Protein AF-A0A553NUL1-F1 (afdb_monomer_lite)

Secondary structure (DSSP, 8-state):
-----B-TT-----HHHHHHHTT----TT-BGGGS-GGGS----TTTTS-PPP-------S-SEEEE-PPTTSSHHHHHHHHHHHHHHHT-EEEE----S--S--HHHHHHHHHHHHHHHHT-SS-EEEE-S-----TGGGTPPP-EEEEEE--HHHHHHHHHHHHT-GGGTTT-SSB--HHHHH--HHHHHHTT-TTT---SSS-B----HHHHHH-S-GGGGSTT-HHHHHHHHHHHHHHEEEEEEGGGHHHHHHSHHHHHTT--SS--PPPP---------SSGGGGS----SS----------------S-----PPP------

Structure (mmCIF, N/CA/C/O backbone):
data_AF-A0A553NUL1-F1
#
_entry.id   AF-A0A553NUL1-F1
#
loop_
_atom_site.group_PDB
_atom_site.id
_atom_site.type_symbol
_atom_site.label_atom_id
_atom_site.label_alt_id
_atom_site.label_comp_id
_atom_site.label_asym_id
_atom_site.label_entity_id
_atom_site.label_seq_id
_atom_site.pdbx_PDB_ins_code
_atom_site.Cartn_x
_atom_site.Cartn_y
_atom_site.Cartn_z
_atom_site.occupancy
_atom_site.B_iso_or_equiv
_atom_site.auth_seq_id
_atom_site.auth_comp_id
_atom_site.auth_asym_id
_atom_site.auth_atom_id
_atom_site.pdbx_PDB_model_num
ATOM 1 N N . ILE A 1 1 ? 9.212 28.558 -26.078 1.00 28.81 1 ILE A N 1
ATOM 2 C CA . ILE A 1 1 ? 10.495 27.821 -26.146 1.00 28.81 1 ILE A CA 1
ATOM 3 C C . ILE A 1 1 ? 10.624 27.041 -24.844 1.00 28.81 1 ILE A C 1
ATOM 5 O O . ILE A 1 1 ? 11.023 27.609 -23.835 1.00 28.81 1 ILE A O 1
ATOM 9 N N . ALA A 1 2 ? 10.150 25.794 -24.813 1.00 28.70 2 ALA A N 1
ATOM 10 C CA . ALA A 1 2 ? 10.459 24.918 -23.690 1.00 28.70 2 ALA A CA 1
ATOM 11 C C . ALA A 1 2 ? 11.938 24.568 -23.849 1.00 28.70 2 ALA A C 1
ATOM 13 O O . ALA A 1 2 ? 12.298 23.865 -24.785 1.00 28.70 2 ALA A O 1
ATOM 14 N N . LEU A 1 3 ? 12.793 25.179 -23.027 1.00 33.59 3 LEU A N 1
ATOM 15 C CA . LEU A 1 3 ? 14.195 24.793 -22.947 1.00 33.59 3 LEU A CA 1
ATOM 16 C C . LEU A 1 3 ? 14.214 23.308 -22.609 1.00 33.59 3 LEU A C 1
ATOM 18 O O . LEU A 1 3 ? 13.697 22.920 -21.557 1.00 33.59 3 LEU A O 1
ATOM 22 N N . ASP A 1 4 ? 14.743 22.510 -23.527 1.00 43.06 4 ASP A N 1
ATOM 23 C CA . ASP A 1 4 ? 14.976 21.095 -23.317 1.00 43.06 4 ASP A CA 1
ATOM 24 C C . ASP A 1 4 ? 15.922 20.978 -22.117 1.00 43.06 4 ASP A C 1
ATOM 26 O O . ASP A 1 4 ? 17.089 21.363 -22.173 1.00 43.06 4 ASP A O 1
ATOM 30 N N . ARG A 1 5 ? 15.362 20.588 -20.969 1.00 52.22 5 ARG A N 1
ATOM 31 C CA . ARG A 1 5 ? 16.097 20.323 -19.722 1.00 52.22 5 ARG A CA 1
ATOM 32 C C . ARG A 1 5 ? 16.317 18.822 -19.572 1.00 52.22 5 ARG A C 1
ATOM 34 O O . ARG A 1 5 ? 16.242 18.289 -18.460 1.00 52.22 5 ARG A O 1
ATOM 41 N N . ASP A 1 6 ? 16.504 18.151 -20.698 1.00 57.56 6 ASP A N 1
ATOM 42 C CA . ASP A 1 6 ? 16.980 16.782 -20.731 1.00 57.56 6 ASP A CA 1
ATOM 43 C C . ASP A 1 6 ? 18.359 16.741 -20.077 1.00 57.56 6 ASP A C 1
ATOM 45 O O . ASP A 1 6 ? 19.157 17.671 -20.204 1.00 57.56 6 ASP A O 1
ATOM 49 N N . ASP A 1 7 ? 18.610 15.693 -19.296 1.00 59.22 7 ASP A N 1
ATOM 50 C CA . ASP A 1 7 ? 19.895 15.509 -18.635 1.00 59.22 7 ASP A CA 1
ATOM 51 C C . ASP A 1 7 ? 21.021 15.445 -19.687 1.00 59.22 7 ASP A C 1
ATOM 53 O O . ASP A 1 7 ? 21.102 14.451 -20.420 1.00 59.22 7 ASP A O 1
ATOM 57 N N . PRO A 1 8 ? 21.899 16.465 -19.773 1.00 53.09 8 PRO A N 1
ATOM 58 C CA . PRO A 1 8 ? 22.890 16.567 -20.842 1.00 53.09 8 PRO A CA 1
ATOM 59 C C . PRO A 1 8 ? 23.935 15.448 -20.784 1.00 53.09 8 PRO A C 1
ATOM 61 O O . PRO A 1 8 ? 24.634 15.212 -21.765 1.00 53.09 8 PRO A O 1
ATOM 64 N N . ASN A 1 9 ? 24.025 14.728 -19.661 1.00 56.53 9 ASN A N 1
ATOM 65 C CA . ASN A 1 9 ? 24.991 13.655 -19.470 1.00 56.53 9 ASN A CA 1
ATOM 66 C C . ASN A 1 9 ? 24.443 12.265 -19.827 1.00 56.53 9 ASN A C 1
ATOM 68 O O . ASN A 1 9 ? 25.162 11.289 -19.623 1.00 56.53 9 ASN A O 1
ATOM 72 N N . GLN A 1 10 ? 23.186 12.144 -20.290 1.00 52.44 10 GLN A N 1
ATOM 73 C CA . GLN A 1 10 ? 22.528 10.853 -20.574 1.00 52.44 10 GLN A CA 1
ATOM 74 C C . GLN A 1 10 ? 22.732 9.814 -19.453 1.00 52.44 10 GLN A C 1
ATOM 76 O O . GLN A 1 10 ? 22.877 8.617 -19.702 1.00 52.44 10 GLN A O 1
ATOM 81 N N . THR A 1 11 ? 22.801 10.267 -18.197 1.00 58.19 11 THR A N 1
ATOM 82 C CA . THR A 1 11 ? 23.063 9.357 -17.080 1.00 58.19 11 THR A CA 1
ATOM 83 C C . THR A 1 11 ? 21.922 8.351 -16.960 1.00 58.19 11 THR A C 1
ATOM 85 O O . THR A 1 11 ? 20.751 8.713 -17.063 1.00 58.19 11 THR A O 1
ATOM 88 N N . PHE A 1 12 ? 22.249 7.070 -16.770 1.00 60.72 12 PHE A N 1
ATOM 89 C CA . PHE A 1 12 ? 21.245 6.035 -16.531 1.00 60.72 12 PHE A CA 1
ATOM 90 C C . PHE A 1 12 ? 20.513 6.339 -15.221 1.00 60.72 12 PHE A C 1
ATOM 92 O O . PHE A 1 12 ? 21.064 6.183 -14.133 1.00 60.72 12 PHE A O 1
ATOM 99 N N . TRP A 1 13 ? 19.263 6.782 -15.335 1.00 65.81 13 TRP A N 1
ATOM 100 C CA . TRP A 1 13 ? 18.402 7.067 -14.197 1.00 65.81 13 TRP A CA 1
ATOM 101 C C . TRP A 1 13 ? 17.945 5.769 -13.545 1.00 65.81 13 TRP A C 1
ATOM 103 O O . TRP A 1 13 ? 17.240 4.965 -14.157 1.00 65.81 13 TRP A O 1
ATOM 113 N N . THR A 1 14 ? 18.293 5.567 -12.279 1.00 66.50 1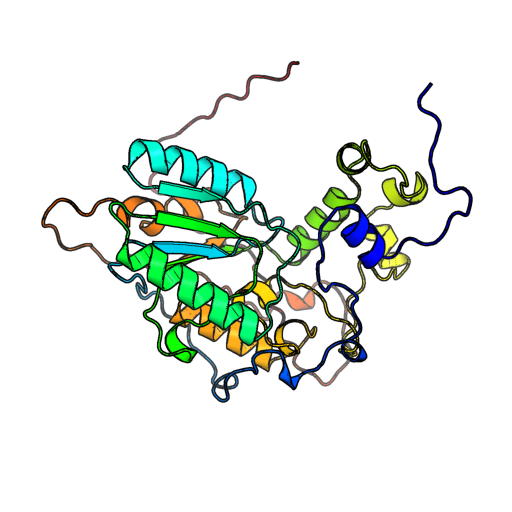4 THR A N 1
ATOM 114 C CA . THR A 1 14 ? 17.746 4.444 -11.518 1.00 66.50 14 THR A CA 1
ATOM 115 C C . THR A 1 14 ? 16.290 4.715 -11.134 1.00 66.50 14 THR A C 1
ATOM 117 O O . THR A 1 14 ? 15.890 5.855 -10.872 1.00 66.50 14 THR A O 1
ATOM 120 N N . LEU A 1 15 ? 15.491 3.650 -11.001 1.00 65.19 15 LEU A N 1
ATOM 121 C CA . LEU A 1 15 ? 14.116 3.746 -10.497 1.00 65.19 15 LEU A CA 1
ATOM 122 C C . LEU A 1 15 ? 14.059 4.488 -9.146 1.00 65.19 15 LEU A C 1
ATOM 124 O O . LEU A 1 15 ? 13.181 5.317 -8.920 1.00 65.19 15 LEU A O 1
ATOM 128 N N . GLY A 1 16 ? 15.047 4.268 -8.273 1.00 65.19 16 GLY A N 1
ATOM 129 C CA . GLY A 1 16 ? 15.149 4.959 -6.987 1.00 65.19 16 GLY A CA 1
ATOM 130 C C . GLY A 1 16 ? 15.344 6.477 -7.109 1.00 65.19 16 GLY A C 1
ATOM 131 O O . GLY A 1 16 ? 14.806 7.226 -6.295 1.00 65.19 16 GLY A O 1
ATOM 132 N N . GLU A 1 17 ? 16.079 6.962 -8.110 1.00 69.44 17 GLU A N 1
ATOM 133 C CA . GLU A 1 17 ? 16.249 8.401 -8.369 1.00 69.44 17 GLU A CA 1
ATOM 134 C C . GLU A 1 17 ? 14.978 9.035 -8.932 1.00 69.44 17 GLU A C 1
ATOM 136 O O . GLU A 1 17 ? 14.560 10.096 -8.463 1.00 69.44 17 GLU A O 1
ATOM 141 N N . ILE A 1 18 ? 14.314 8.346 -9.862 1.00 73.12 18 ILE A N 1
ATOM 142 C CA . ILE A 1 18 ? 13.024 8.768 -10.417 1.00 73.12 18 ILE A CA 1
ATOM 143 C C . ILE A 1 18 ? 11.979 8.905 -9.305 1.00 73.12 18 ILE A C 1
ATOM 145 O O . ILE A 1 18 ? 11.307 9.935 -9.192 1.00 73.12 18 ILE A O 1
ATOM 149 N N . LEU A 1 19 ? 11.879 7.899 -8.433 1.00 69.56 19 LEU A N 1
ATOM 150 C CA . LEU A 1 19 ? 10.937 7.895 -7.317 1.00 69.56 19 LEU A CA 1
ATOM 151 C C . LEU A 1 19 ? 11.260 8.999 -6.291 1.00 69.56 19 LEU A C 1
ATOM 153 O O . LEU A 1 19 ? 10.340 9.677 -5.822 1.00 69.56 19 LEU A O 1
ATOM 157 N N . LYS A 1 20 ? 12.546 9.266 -6.006 1.00 69.44 20 LYS A N 1
ATOM 158 C CA . LYS A 1 20 ? 12.978 10.390 -5.149 1.00 69.44 20 LYS A CA 1
ATOM 159 C C . LYS A 1 20 ? 12.546 11.749 -5.704 1.00 69.44 20 LYS A C 1
ATOM 161 O O . LYS A 1 20 ? 11.971 12.539 -4.956 1.00 69.44 20 LYS A O 1
ATOM 166 N N . ILE A 1 21 ? 12.777 12.015 -6.994 1.00 71.94 21 ILE A N 1
ATOM 167 C CA . ILE A 1 21 ? 12.370 13.280 -7.636 1.00 71.94 21 ILE A CA 1
ATOM 168 C C . ILE A 1 21 ? 10.849 13.440 -7.613 1.00 71.94 21 ILE A C 1
ATOM 170 O O . ILE A 1 21 ? 10.323 14.507 -7.298 1.00 71.94 21 ILE A O 1
ATOM 174 N N . GLN A 1 22 ? 10.124 12.353 -7.869 1.00 68.94 22 GLN A N 1
ATOM 175 C CA . GLN A 1 22 ? 8.663 12.328 -7.874 1.00 68.94 22 GLN A CA 1
ATOM 176 C C . GLN A 1 22 ? 8.033 12.378 -6.469 1.00 68.94 22 GLN A C 1
ATOM 178 O O . GLN A 1 22 ? 6.817 12.228 -6.343 1.00 68.94 22 GLN A O 1
ATOM 183 N N . ARG A 1 23 ? 8.832 12.614 -5.414 1.00 59.22 23 ARG A N 1
ATOM 184 C CA . ARG A 1 23 ? 8.402 12.657 -4.004 1.00 59.22 23 ARG A CA 1
ATOM 185 C C . ARG A 1 23 ? 7.679 11.381 -3.565 1.00 59.22 23 ARG A C 1
ATOM 187 O O . ARG A 1 23 ? 6.724 11.423 -2.794 1.00 59.22 23 ARG A O 1
ATOM 194 N N . SER A 1 24 ? 8.152 10.236 -4.043 1.00 54.66 24 SER A N 1
ATOM 195 C CA . SER A 1 24 ? 7.736 8.907 -3.615 1.00 54.66 24 SER A CA 1
ATOM 196 C C . SER A 1 24 ? 8.979 8.220 -3.045 1.00 54.66 24 SER A C 1
ATOM 198 O O . SER A 1 24 ? 9.784 7.643 -3.765 1.00 54.66 24 SER A O 1
ATOM 200 N N . VAL A 1 25 ? 9.193 8.303 -1.735 1.00 54.62 25 VAL A N 1
ATOM 201 C CA . VAL A 1 25 ? 10.266 7.557 -1.056 1.00 54.62 25 VAL A CA 1
ATOM 202 C C . VAL A 1 25 ? 9.804 6.110 -0.856 1.00 54.62 25 VAL A C 1
ATOM 204 O O . VAL A 1 25 ? 9.739 5.595 0.256 1.00 54.62 25 VAL A O 1
ATOM 207 N N . SER A 1 26 ? 9.481 5.440 -1.965 1.00 58.22 26 SER A N 1
ATOM 208 C CA . SER A 1 26 ? 9.459 3.982 -1.974 1.00 58.22 26 SER A CA 1
ATOM 209 C C . SER A 1 26 ? 10.810 3.474 -1.461 1.00 58.22 26 SER A C 1
ATOM 211 O O . SER A 1 26 ? 11.852 4.123 -1.630 1.00 58.22 26 SER A O 1
ATOM 213 N N . ASN A 1 27 ? 10.804 2.323 -0.796 1.00 62.28 27 ASN A N 1
ATOM 214 C CA . ASN A 1 27 ? 12.054 1.646 -0.455 1.00 62.28 27 ASN A CA 1
ATOM 215 C C . ASN A 1 27 ? 12.595 0.811 -1.615 1.00 62.28 27 ASN A C 1
ATOM 217 O O . ASN A 1 27 ? 13.625 0.167 -1.442 1.00 62.28 27 ASN A O 1
ATOM 221 N N . ASP A 1 28 ? 11.952 0.876 -2.782 1.00 60.06 28 ASP A N 1
ATOM 222 C CA . ASP A 1 28 ? 12.426 0.260 -4.015 1.00 60.06 28 ASP A CA 1
ATOM 223 C C . ASP A 1 28 ? 13.896 0.570 -4.291 1.00 60.06 28 ASP A C 1
ATOM 225 O O . ASP A 1 28 ? 14.321 1.725 -4.372 1.00 60.06 28 ASP A O 1
ATOM 229 N N . GLY A 1 29 ? 14.684 -0.495 -4.425 1.00 58.84 29 GLY A N 1
ATOM 230 C CA . GLY A 1 29 ? 16.107 -0.416 -4.735 1.00 58.84 29 GLY A CA 1
ATOM 231 C C . GLY A 1 29 ? 16.986 0.042 -3.569 1.00 58.84 29 GLY A C 1
ATOM 232 O O . GLY A 1 29 ? 18.184 0.241 -3.770 1.00 58.84 29 GLY A O 1
ATOM 233 N N . LYS A 1 30 ? 16.452 0.200 -2.348 1.00 67.31 30 LYS A N 1
ATOM 234 C CA . LYS A 1 30 ? 17.297 0.432 -1.168 1.00 67.31 30 LYS A CA 1
ATOM 235 C C . LYS A 1 30 ? 18.017 -0.866 -0.783 1.00 67.31 30 LYS A C 1
ATOM 237 O O . LYS A 1 30 ? 17.345 -1.884 -0.602 1.00 67.31 30 LYS A O 1
ATOM 242 N N . PRO A 1 31 ? 19.352 -0.837 -0.614 1.00 69.06 31 PRO A N 1
ATOM 243 C CA . PRO A 1 31 ? 20.084 -1.977 -0.083 1.00 69.06 31 PRO A CA 1
ATOM 244 C C . PRO A 1 31 ? 19.638 -2.270 1.348 1.00 69.06 31 PRO A C 1
ATOM 246 O O . PRO A 1 31 ? 19.576 -1.345 2.167 1.00 69.06 31 PRO A O 1
ATOM 249 N N . LEU A 1 32 ? 19.406 -3.544 1.670 1.00 70.88 32 LEU A N 1
ATOM 250 C CA . LEU A 1 32 ? 19.127 -3.974 3.047 1.00 70.88 32 LEU A CA 1
ATOM 251 C C . LEU A 1 32 ? 20.224 -3.537 4.027 1.00 70.88 32 LEU A C 1
ATOM 253 O O . LEU A 1 32 ? 19.924 -3.178 5.160 1.00 70.88 32 LEU A O 1
ATOM 257 N N . THR A 1 33 ? 21.480 -3.479 3.574 1.00 70.94 33 THR A N 1
ATOM 258 C CA . THR A 1 33 ? 22.644 -3.054 4.373 1.00 70.94 33 THR A CA 1
ATOM 259 C C . THR A 1 33 ? 22.553 -1.621 4.899 1.00 70.94 33 THR A C 1
ATOM 261 O O . THR A 1 33 ? 23.230 -1.280 5.865 1.00 70.94 33 THR A O 1
ATOM 264 N N . LYS A 1 34 ? 21.714 -0.769 4.293 1.00 77.69 34 LYS A N 1
ATOM 265 C CA . LYS A 1 34 ? 21.493 0.613 4.749 1.00 77.69 34 LYS A CA 1
ATOM 266 C C . LYS A 1 34 ? 20.413 0.730 5.826 1.00 77.69 34 LYS A C 1
ATOM 268 O O . LYS A 1 34 ? 20.191 1.826 6.335 1.00 77.69 34 LYS A O 1
ATOM 273 N N . LEU A 1 35 ? 19.722 -0.360 6.150 1.00 81.81 35 LEU A N 1
ATOM 274 C CA . LEU A 1 35 ? 18.676 -0.403 7.166 1.00 81.81 35 LEU A CA 1
ATOM 275 C C . LEU A 1 35 ? 19.172 -1.176 8.385 1.00 81.81 35 LEU A C 1
ATOM 277 O O . LEU A 1 35 ? 19.925 -2.136 8.259 1.00 81.81 35 LEU A O 1
ATOM 281 N N . ARG A 1 36 ? 18.737 -0.768 9.581 1.00 86.62 36 ARG A N 1
ATOM 282 C CA . ARG A 1 36 ? 19.026 -1.488 10.826 1.00 86.62 36 ARG A CA 1
ATOM 283 C C . ARG A 1 36 ? 17.862 -2.435 11.124 1.00 86.62 36 ARG A C 1
ATOM 285 O O . ARG A 1 36 ? 16.802 -1.944 11.506 1.00 86.62 36 ARG A O 1
ATOM 292 N N . PRO A 1 37 ? 18.019 -3.769 11.009 1.00 85.69 37 PRO A N 1
ATOM 293 C CA . PRO A 1 37 ? 16.899 -4.705 11.156 1.00 85.69 37 PRO A CA 1
ATOM 294 C C . PRO A 1 37 ? 16.150 -4.584 12.488 1.00 85.69 37 PRO A C 1
ATOM 296 O O . PRO A 1 37 ? 14.932 -4.687 12.518 1.00 85.69 37 PRO A O 1
ATOM 299 N N . LYS A 1 38 ? 16.861 -4.260 13.577 1.00 89.62 38 LYS A N 1
ATOM 300 C CA . LYS A 1 38 ? 16.283 -4.074 14.921 1.00 89.62 38 LYS A CA 1
ATOM 301 C C . LYS A 1 38 ? 15.278 -2.917 15.025 1.00 89.62 38 LYS A C 1
ATOM 303 O O . LYS A 1 38 ? 14.541 -2.845 16.004 1.00 89.62 38 LYS A O 1
ATOM 308 N N . GLU A 1 39 ? 15.269 -1.988 14.069 1.00 92.38 39 GLU A N 1
ATOM 309 C CA . GLU A 1 39 ? 14.343 -0.849 14.069 1.00 92.38 39 GLU A CA 1
ATOM 310 C C . GLU A 1 39 ? 12.978 -1.182 13.466 1.00 92.38 39 GLU A C 1
ATOM 312 O O . GLU A 1 39 ? 12.036 -0.414 13.657 1.00 92.38 39 GLU A O 1
ATOM 317 N N . TYR A 1 40 ? 12.858 -2.309 12.768 1.00 92.69 40 TYR A N 1
ATOM 318 C CA . TYR A 1 40 ? 11.652 -2.714 12.053 1.00 92.69 40 TYR A CA 1
ATOM 319 C C . TYR A 1 40 ? 10.969 -3.897 12.750 1.00 92.69 40 TYR A C 1
ATOM 321 O O . TYR A 1 40 ? 11.627 -4.630 13.496 1.00 92.69 40 TYR A O 1
ATOM 329 N N . PRO A 1 41 ? 9.655 -4.090 12.540 1.00 92.75 41 PRO A N 1
ATOM 330 C CA . PRO A 1 41 ? 8.963 -5.282 13.010 1.00 92.75 41 PRO A CA 1
ATOM 331 C C . PRO A 1 41 ? 9.582 -6.554 12.423 1.00 92.75 41 PRO A C 1
ATOM 333 O O . PRO A 1 41 ? 10.172 -6.534 11.346 1.00 92.75 41 PRO A O 1
ATOM 336 N N . SER A 1 42 ? 9.415 -7.675 13.114 1.00 91.19 42 SER A N 1
ATOM 337 C CA . SER A 1 42 ? 9.771 -9.000 12.595 1.00 91.19 42 SER A CA 1
ATOM 338 C C . SER A 1 42 ? 8.511 -9.752 12.177 1.00 91.19 42 SER A C 1
ATOM 340 O O . SER A 1 42 ? 7.431 -9.502 12.718 1.00 91.19 42 SER A O 1
ATOM 342 N N . LEU A 1 43 ? 8.649 -10.688 11.234 1.00 90.06 43 LEU A N 1
ATOM 343 C CA . LEU A 1 43 ? 7.566 -11.613 10.890 1.00 90.06 43 LEU A CA 1
ATOM 344 C C . LEU A 1 43 ? 7.112 -12.399 12.125 1.00 90.06 43 LEU A C 1
ATOM 346 O O . LEU A 1 43 ? 7.924 -12.711 13.004 1.00 90.06 43 LEU A O 1
ATOM 350 N N . ARG A 1 44 ? 5.825 -12.753 12.193 1.00 84.81 44 ARG A N 1
ATOM 351 C CA . ARG A 1 44 ? 5.336 -13.565 13.305 1.00 84.81 44 ARG A CA 1
ATOM 352 C C . ARG A 1 44 ? 5.876 -14.998 13.215 1.00 84.81 44 ARG A C 1
ATOM 354 O O . ARG A 1 44 ? 6.016 -15.532 12.113 1.00 84.81 44 ARG A O 1
ATOM 361 N N . PRO A 1 45 ? 6.131 -15.664 14.355 1.00 74.94 45 PRO A N 1
ATOM 362 C CA . PRO A 1 45 ? 6.606 -17.049 14.364 1.00 74.94 45 PRO A CA 1
ATOM 363 C C . PRO A 1 45 ? 5.640 -18.040 13.694 1.00 74.94 45 PRO A C 1
ATOM 365 O O . PRO A 1 45 ? 6.078 -19.035 13.124 1.00 74.94 45 PRO A O 1
ATOM 368 N N . ASP A 1 46 ? 4.333 -17.760 13.729 1.00 70.19 46 ASP A N 1
ATOM 369 C CA . ASP A 1 46 ? 3.279 -18.597 13.145 1.00 70.19 46 ASP A CA 1
ATOM 370 C C . ASP A 1 46 ? 3.127 -18.431 11.624 1.00 70.19 46 ASP A C 1
ATOM 372 O O . ASP A 1 46 ? 2.349 -19.165 11.008 1.00 70.19 46 ASP A O 1
ATOM 376 N N . ALA A 1 47 ? 3.913 -17.548 10.995 1.00 60.81 47 ALA A N 1
ATOM 377 C CA . ALA A 1 47 ? 3.917 -17.290 9.555 1.00 60.81 47 ALA A CA 1
ATOM 378 C C . ALA A 1 47 ? 4.398 -18.475 8.690 1.00 60.81 47 ALA A C 1
ATOM 380 O O . ALA A 1 47 ? 4.633 -18.303 7.504 1.00 60.81 47 ALA A O 1
ATOM 381 N N . MET A 1 48 ? 4.581 -19.677 9.238 1.00 59.34 48 MET A N 1
ATOM 382 C CA . MET A 1 48 ? 4.801 -20.903 8.452 1.00 59.34 48 MET A CA 1
ATOM 383 C C . MET A 1 48 ? 3.584 -21.834 8.430 1.00 59.34 48 MET A C 1
ATOM 385 O O . MET A 1 48 ? 3.604 -22.842 7.727 1.00 59.34 48 MET A O 1
ATOM 389 N N . THR A 1 49 ? 2.521 -21.505 9.164 1.00 66.00 49 THR A N 1
ATOM 390 C CA . THR A 1 49 ? 1.303 -22.318 9.188 1.00 66.00 49 THR A CA 1
ATOM 391 C C . THR A 1 49 ? 0.510 -22.067 7.911 1.00 66.00 49 THR A C 1
ATOM 393 O O . THR A 1 49 ? 0.123 -20.931 7.637 1.00 66.00 49 THR A O 1
ATOM 396 N N . GLN A 1 50 ? 0.260 -23.116 7.127 1.00 62.81 50 GLN A N 1
ATOM 397 C CA . GLN A 1 50 ? -0.586 -23.026 5.940 1.00 62.81 50 GLN A CA 1
ATOM 398 C C . GLN A 1 50 ? -2.001 -22.612 6.362 1.00 62.81 50 GLN A C 1
ATOM 400 O O . GLN A 1 50 ? -2.687 -23.349 7.069 1.00 62.81 50 GLN A O 1
ATOM 405 N N . MET A 1 51 ? -2.427 -21.413 5.961 1.00 65.75 51 MET A N 1
ATOM 406 C CA . MET A 1 51 ? -3.773 -20.926 6.257 1.00 65.75 51 MET A CA 1
ATOM 407 C C . MET A 1 51 ? -4.758 -21.339 5.170 1.00 65.75 51 MET A C 1
ATOM 409 O O . MET A 1 51 ? -4.510 -21.130 3.985 1.00 65.75 51 MET A O 1
ATOM 413 N N . CYS A 1 52 ? -5.891 -21.897 5.594 1.00 65.19 52 CYS A N 1
ATOM 414 C CA . CYS A 1 52 ? -7.050 -22.092 4.734 1.00 65.19 52 CYS A CA 1
ATOM 415 C C . CYS A 1 52 ? -7.868 -20.804 4.696 1.00 65.19 52 CYS A C 1
ATOM 417 O O . CYS A 1 52 ? -8.224 -20.268 5.745 1.00 65.19 52 CYS A O 1
ATOM 419 N N . PHE A 1 53 ? -8.187 -20.338 3.492 1.00 68.25 53 PHE A N 1
ATOM 420 C CA . PHE A 1 53 ? -9.107 -19.227 3.313 1.00 68.25 53 PHE A CA 1
ATOM 421 C C . PHE A 1 53 ? -10.537 -19.705 3.543 1.00 68.25 53 PHE A C 1
ATOM 423 O O . PHE A 1 53 ? -11.009 -20.648 2.908 1.00 68.25 53 PHE A O 1
ATOM 430 N N . SER A 1 54 ? -11.234 -19.041 4.453 1.00 66.75 54 SER A N 1
ATOM 431 C CA . SER A 1 54 ? -12.648 -19.224 4.713 1.00 66.75 54 SER A CA 1
ATOM 432 C C . SER A 1 54 ? -13.413 -17.985 4.269 1.00 66.75 54 SER A C 1
ATOM 434 O O . SER A 1 54 ? -12.985 -16.848 4.488 1.00 66.75 54 SER A O 1
ATOM 436 N N . PRO A 1 55 ? -14.613 -18.154 3.709 1.00 65.25 55 PRO A N 1
ATOM 437 C CA . PRO A 1 55 ? -15.429 -17.028 3.301 1.00 65.25 55 PRO A CA 1
ATOM 438 C C . PRO A 1 55 ? -16.208 -16.402 4.478 1.00 65.25 55 PRO A C 1
ATOM 440 O O . PRO A 1 55 ? -17.395 -16.095 4.391 1.00 65.25 55 PRO A O 1
ATOM 443 N N . THR A 1 56 ? -15.564 -16.240 5.627 1.00 64.94 56 THR A N 1
ATOM 444 C CA . THR A 1 56 ? -16.199 -15.739 6.851 1.00 64.94 56 THR A CA 1
ATOM 445 C C . THR A 1 56 ? -16.158 -14.215 6.925 1.00 64.94 56 THR A C 1
ATOM 447 O O . THR A 1 56 ? -15.163 -13.589 6.564 1.00 64.94 56 THR A O 1
ATOM 450 N N . ASN A 1 57 ? -17.229 -13.611 7.444 1.00 69.31 57 ASN A N 1
ATOM 451 C CA . ASN A 1 57 ? -17.272 -12.173 7.695 1.00 69.31 57 ASN A CA 1
ATOM 452 C C . ASN A 1 57 ? -16.344 -11.812 8.867 1.00 69.31 57 ASN A C 1
ATOM 454 O O . ASN A 1 57 ? -16.514 -12.316 9.975 1.00 69.31 57 ASN A O 1
ATOM 458 N N . ARG A 1 58 ? -15.384 -10.924 8.606 1.00 73.19 58 ARG A N 1
ATOM 459 C CA . ARG A 1 58 ? -14.343 -10.488 9.556 1.00 73.19 58 ARG A CA 1
ATOM 460 C C . ARG A 1 58 ? -14.521 -9.069 10.051 1.00 73.19 58 ARG A C 1
ATOM 462 O O . ARG A 1 58 ? -13.670 -8.547 10.771 1.00 73.19 58 ARG A O 1
ATOM 469 N N . SER A 1 59 ? -15.604 -8.427 9.642 1.00 76.25 59 SER A N 1
ATOM 470 C CA . SER A 1 59 ? -15.862 -7.058 10.028 1.00 76.25 59 SER A CA 1
ATOM 471 C C . SER A 1 59 ? -16.323 -6.967 11.461 1.00 76.25 59 SER A C 1
ATOM 473 O O . SER A 1 59 ? -17.237 -7.661 11.902 1.00 76.25 59 SER A O 1
ATOM 475 N N . ILE A 1 60 ? -15.691 -6.050 12.172 1.00 75.12 60 ILE A N 1
ATOM 476 C CA . ILE A 1 60 ? -16.023 -5.725 13.548 1.00 75.12 60 ILE A CA 1
ATOM 477 C C . ILE A 1 60 ? -16.951 -4.504 13.567 1.00 75.12 60 ILE A C 1
ATOM 479 O O . ILE A 1 60 ? -16.824 -3.626 12.704 1.00 75.12 60 ILE A O 1
ATOM 483 N N . PRO A 1 61 ? -17.876 -4.401 14.540 1.00 71.62 61 PRO A N 1
ATOM 484 C CA . PRO A 1 61 ? -18.788 -3.266 14.683 1.00 71.62 61 PRO A CA 1
ATOM 485 C C . PRO A 1 61 ? -18.047 -2.035 15.236 1.00 71.62 61 PRO A C 1
ATOM 487 O O . PRO A 1 61 ? -18.310 -1.560 16.336 1.00 71.62 61 PRO A O 1
ATOM 490 N N . ARG A 1 62 ? -17.065 -1.534 14.480 1.00 69.06 62 ARG A N 1
ATOM 491 C CA . ARG A 1 62 ? -16.260 -0.353 14.799 1.00 69.06 62 ARG A CA 1
ATOM 492 C C . ARG A 1 62 ? -16.488 0.737 13.771 1.00 69.06 62 ARG A C 1
ATOM 494 O O . ARG A 1 62 ? -16.596 0.479 12.577 1.00 69.06 62 ARG A O 1
ATOM 501 N N . GLN A 1 63 ? -16.465 1.972 14.254 1.00 74.00 63 GLN A N 1
ATOM 502 C CA . GLN A 1 63 ? -16.666 3.180 13.459 1.00 74.00 63 GLN A CA 1
ATOM 503 C C . GLN A 1 63 ? -15.422 3.600 12.656 1.00 74.00 63 GLN A C 1
ATOM 505 O O . GLN A 1 63 ? -15.447 4.638 12.007 1.00 74.00 63 GLN A O 1
ATOM 510 N N . ARG A 1 64 ? -14.333 2.817 12.665 1.00 84.44 64 ARG A N 1
ATOM 511 C CA . ARG A 1 64 ? -13.092 3.137 11.947 1.00 84.44 64 ARG A CA 1
ATOM 512 C C . ARG A 1 64 ? -12.770 2.099 10.879 1.00 84.44 64 ARG A C 1
ATOM 514 O O . ARG A 1 64 ? -12.687 0.903 11.170 1.00 84.44 64 ARG A O 1
ATOM 521 N N . LEU A 1 65 ? -12.529 2.590 9.666 1.00 88.81 65 LEU A N 1
ATOM 522 C CA . LEU A 1 65 ? -12.070 1.809 8.526 1.00 88.81 65 LEU A CA 1
ATOM 523 C C . LEU A 1 65 ? -10.781 2.403 7.947 1.00 88.81 65 LEU A C 1
ATOM 525 O O . LEU A 1 65 ? -10.643 3.621 7.803 1.00 88.81 65 LEU A O 1
ATOM 529 N N . ILE A 1 66 ? -9.827 1.532 7.624 1.00 93.62 66 ILE A N 1
ATOM 530 C CA . ILE A 1 66 ? -8.513 1.910 7.104 1.00 93.62 66 ILE A CA 1
ATOM 531 C C . ILE A 1 66 ? -8.287 1.268 5.738 1.00 93.62 66 ILE A C 1
ATOM 533 O O . ILE A 1 66 ? -8.369 0.051 5.582 1.00 93.62 66 ILE A O 1
ATOM 537 N N . TYR A 1 67 ? -7.966 2.103 4.754 1.00 94.12 67 TYR A N 1
ATOM 538 C CA . TYR A 1 67 ? -7.614 1.698 3.401 1.00 94.12 67 TYR A CA 1
ATOM 539 C C . TYR A 1 67 ? -6.119 1.936 3.144 1.00 94.12 67 TYR A C 1
ATOM 541 O O . TYR A 1 67 ? -5.689 3.036 2.784 1.00 94.12 67 TYR A O 1
ATOM 549 N N . ASN A 1 68 ? -5.294 0.903 3.324 1.00 95.69 68 ASN A N 1
ATOM 550 C CA . ASN A 1 68 ? -3.854 0.980 3.062 1.00 95.69 68 ASN A CA 1
ATOM 551 C C . ASN A 1 68 ? -3.538 0.766 1.578 1.00 95.69 68 ASN A C 1
ATOM 553 O O . ASN A 1 68 ? -3.002 -0.251 1.149 1.00 95.69 68 ASN A O 1
ATOM 557 N N . ARG A 1 69 ? -3.960 1.732 0.772 1.00 91.94 69 ARG A N 1
ATOM 558 C CA . ARG A 1 69 ? -4.114 1.589 -0.671 1.00 91.94 69 ARG A CA 1
ATOM 559 C C . ARG A 1 69 ? -2.820 1.208 -1.403 1.00 91.94 69 ARG A C 1
ATOM 561 O O . ARG A 1 69 ? -1.797 1.901 -1.320 1.00 91.94 69 ARG A O 1
ATOM 568 N N . VAL A 1 70 ? -2.908 0.149 -2.203 1.00 91.75 70 VAL A N 1
ATOM 569 C CA . VAL A 1 70 ? -1.835 -0.275 -3.109 1.00 91.75 70 VAL A CA 1
ATOM 570 C C . VAL A 1 70 ? -1.813 0.644 -4.347 1.00 91.75 70 VAL A C 1
ATOM 572 O O . VAL A 1 70 ? -2.862 0.900 -4.951 1.00 91.75 70 VAL A O 1
ATOM 575 N N . PRO A 1 71 ? -0.649 1.188 -4.752 1.00 90.06 71 PRO A N 1
ATOM 576 C CA . PRO A 1 71 ? -0.513 1.947 -5.986 1.00 90.06 71 PRO A CA 1
ATOM 577 C C . PRO A 1 71 ? -0.975 1.141 -7.201 1.00 90.06 71 PRO A C 1
ATOM 579 O O . PRO A 1 71 ? -0.728 -0.056 -7.308 1.00 90.06 71 PRO A O 1
ATOM 582 N N . LYS A 1 72 ? -1.610 1.833 -8.154 1.00 91.56 72 LYS A N 1
ATOM 583 C CA . LYS A 1 72 ? -2.058 1.266 -9.442 1.00 91.56 72 LYS A CA 1
ATOM 584 C C . LYS A 1 72 ? -3.151 0.185 -9.338 1.00 91.56 72 LYS A C 1
ATOM 586 O O . LYS A 1 72 ? -3.452 -0.461 -10.340 1.00 91.56 72 LYS A O 1
ATOM 591 N N . CYS A 1 73 ? -3.821 0.088 -8.188 1.00 91.56 73 CYS A N 1
ATOM 592 C CA . CYS A 1 73 ? -4.974 -0.789 -7.944 1.00 91.56 73 CYS A CA 1
ATOM 593 C C . CYS A 1 73 ? -6.289 0.008 -7.821 1.00 91.56 73 CYS A C 1
ATOM 595 O O . CYS A 1 73 ? -7.041 -0.159 -6.869 1.00 91.56 73 CYS A O 1
ATOM 597 N N . ALA A 1 74 ? -6.541 0.941 -8.751 1.00 88.31 74 ALA A N 1
ATOM 598 C CA . ALA A 1 74 ? -7.730 1.814 -8.756 1.00 88.31 74 ALA A CA 1
ATOM 599 C C . ALA A 1 74 ? -7.914 2.682 -7.488 1.00 88.31 74 ALA A C 1
ATOM 601 O O . ALA A 1 74 ? -9.028 3.075 -7.136 1.00 88.31 74 ALA A O 1
ATOM 602 N N . SER A 1 75 ? -6.816 3.039 -6.810 1.00 88.38 75 SER A N 1
ATOM 603 C CA . SER A 1 75 ? -6.869 3.812 -5.565 1.00 88.38 75 SER A CA 1
ATOM 604 C C . SER A 1 75 ? -7.585 5.154 -5.721 1.00 88.38 75 SER A C 1
ATOM 606 O O . SER A 1 75 ? -8.416 5.472 -4.882 1.00 88.38 75 SER A O 1
ATOM 608 N N . SER A 1 76 ? -7.329 5.904 -6.800 1.00 89.56 76 SER A N 1
ATOM 609 C CA . SER A 1 76 ? -7.980 7.198 -7.065 1.00 89.56 76 SER A CA 1
ATOM 610 C C . SER A 1 76 ? -9.493 7.066 -7.246 1.00 89.56 76 SER A C 1
ATOM 612 O O . SER A 1 76 ? -10.242 7.835 -6.653 1.00 89.56 76 SER A O 1
ATOM 614 N N . THR A 1 77 ? -9.946 6.049 -7.986 1.00 88.12 77 THR A N 1
ATOM 615 C CA . THR A 1 77 ? -11.373 5.733 -8.134 1.00 88.12 77 THR A CA 1
ATOM 616 C C . THR A 1 77 ? -12.004 5.431 -6.780 1.00 88.12 77 THR A C 1
ATOM 618 O O . THR A 1 77 ? -13.062 5.966 -6.459 1.00 88.12 77 THR A O 1
ATOM 621 N N . MET A 1 78 ? -11.327 4.635 -5.946 1.00 86.75 78 MET A N 1
ATOM 622 C CA . MET A 1 78 ? -11.809 4.321 -4.603 1.00 86.75 78 MET A CA 1
ATOM 623 C C . MET A 1 78 ? -11.924 5.575 -3.724 1.00 86.75 78 MET A C 1
ATOM 625 O O . MET A 1 78 ? -12.902 5.705 -2.997 1.00 86.75 78 MET A O 1
ATOM 629 N N . GLN A 1 79 ? -10.991 6.531 -3.817 1.00 89.50 79 GLN A N 1
ATOM 630 C CA . GLN A 1 79 ? -11.120 7.807 -3.102 1.00 89.50 79 GLN A CA 1
ATOM 631 C C . GLN A 1 79 ? -12.381 8.568 -3.526 1.00 89.50 79 GLN A C 1
ATOM 633 O O . GLN A 1 79 ? -13.132 9.016 -2.666 1.00 89.50 79 GLN A O 1
ATOM 638 N N . SER A 1 80 ? -12.648 8.689 -4.831 1.00 87.25 80 SER A N 1
ATOM 639 C CA . SER A 1 80 ? -13.856 9.356 -5.339 1.00 87.25 80 SER A CA 1
ATOM 640 C C . SER A 1 80 ? -15.134 8.678 -4.844 1.00 87.25 80 SER A C 1
ATOM 642 O O . SER A 1 80 ? -16.058 9.358 -4.397 1.00 87.25 80 SER A O 1
ATOM 644 N N . VAL A 1 81 ? -15.167 7.341 -4.864 1.00 84.88 81 VAL A N 1
ATOM 645 C CA . VAL A 1 81 ? -16.294 6.553 -4.350 1.00 84.88 81 VAL A CA 1
ATOM 646 C C . VAL A 1 81 ? -16.483 6.781 -2.851 1.00 84.88 81 VAL A C 1
ATOM 648 O O . VAL A 1 81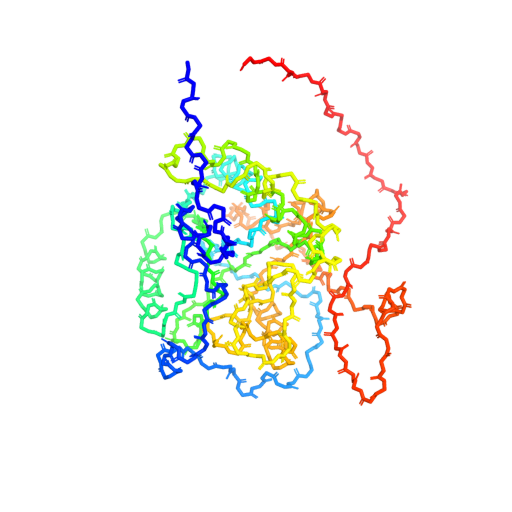 ? -17.597 7.073 -2.424 1.00 84.88 81 VAL A O 1
ATOM 651 N N . ILE A 1 82 ? -15.418 6.702 -2.047 1.00 84.06 82 ILE A N 1
ATOM 652 C CA . ILE A 1 82 ? -15.491 6.922 -0.596 1.00 84.06 82 ILE A CA 1
ATOM 653 C C . ILE A 1 82 ? -15.966 8.344 -0.289 1.00 84.06 82 ILE A C 1
ATOM 655 O O . ILE A 1 82 ? -16.853 8.502 0.541 1.00 84.06 82 ILE A O 1
ATOM 659 N N . THR A 1 83 ? -15.442 9.364 -0.974 1.00 85.81 83 THR A N 1
ATOM 660 C CA . THR A 1 83 ? -15.886 10.757 -0.808 1.00 85.81 83 THR A CA 1
ATOM 661 C C . THR A 1 83 ? -17.381 10.897 -1.081 1.00 85.81 83 THR A C 1
ATOM 663 O O . THR A 1 83 ? -18.113 11.445 -0.258 1.00 85.81 83 THR A O 1
ATOM 666 N N . PHE A 1 84 ? -17.854 10.365 -2.211 1.00 82.38 84 PHE A N 1
ATOM 667 C CA . PHE A 1 84 ? -19.267 10.426 -2.581 1.00 82.38 84 PHE A CA 1
ATOM 668 C C . PHE A 1 84 ? -20.158 9.702 -1.562 1.00 82.38 84 PHE A C 1
ATOM 670 O O . PHE A 1 84 ? -21.189 10.224 -1.133 1.00 82.38 84 PHE A O 1
ATOM 677 N N . LEU A 1 85 ? -19.748 8.506 -1.135 1.00 79.69 85 LEU A N 1
ATOM 678 C CA . LEU A 1 85 ? -20.472 7.745 -0.123 1.00 79.69 85 LEU A CA 1
ATOM 679 C C . LEU A 1 85 ? -20.431 8.428 1.248 1.00 79.69 85 LEU A C 1
ATOM 681 O O . LEU A 1 85 ? -21.410 8.319 1.979 1.00 79.69 85 LEU A O 1
ATOM 685 N N . GLY A 1 86 ? -19.353 9.144 1.579 1.00 77.75 86 GLY A N 1
ATOM 686 C CA . GLY A 1 86 ? -19.195 9.934 2.806 1.00 77.75 86 GLY A CA 1
ATOM 687 C C . GLY A 1 86 ? -20.317 10.941 2.969 1.00 77.75 86 GLY A C 1
ATOM 688 O O . GLY A 1 86 ? -21.036 10.936 3.971 1.00 77.75 86 GLY A O 1
ATOM 689 N N . LEU A 1 87 ? -20.535 11.721 1.908 1.00 81.81 87 LEU A N 1
ATOM 690 C CA . LEU A 1 87 ? -21.605 12.712 1.827 1.00 81.81 87 LEU A CA 1
ATOM 691 C C . LEU A 1 87 ? -22.994 12.070 1.929 1.00 81.81 87 LEU A C 1
ATOM 693 O O . LEU A 1 87 ? -23.866 12.589 2.621 1.00 81.81 87 LEU A O 1
ATOM 697 N N . ARG A 1 88 ? -23.206 10.927 1.266 1.00 78.06 88 ARG A N 1
ATOM 698 C CA . ARG A 1 88 ? -24.520 10.267 1.212 1.00 78.06 88 ARG A CA 1
ATOM 699 C C . ARG A 1 88 ? -24.880 9.510 2.491 1.00 78.06 88 ARG A C 1
ATOM 701 O O . ARG A 1 88 ? -26.047 9.471 2.870 1.00 78.06 88 ARG A O 1
ATOM 708 N N . ASN A 1 89 ? -23.896 8.882 3.127 1.00 76.31 89 ASN A N 1
ATOM 709 C CA . ASN A 1 89 ? -24.100 7.949 4.233 1.00 76.31 89 ASN A CA 1
ATOM 710 C C . ASN A 1 89 ? -23.643 8.518 5.589 1.00 76.31 89 ASN A C 1
ATOM 712 O O . ASN A 1 89 ? -23.646 7.793 6.579 1.00 76.31 89 ASN A O 1
ATOM 716 N N . ASN A 1 90 ? -23.290 9.807 5.643 1.00 79.31 90 ASN A N 1
ATOM 717 C CA . ASN A 1 90 ? -22.947 10.546 6.860 1.00 79.31 90 ASN A CA 1
ATOM 718 C C . ASN A 1 90 ? -21.754 9.954 7.636 1.00 79.31 90 ASN A C 1
ATOM 720 O O . ASN A 1 90 ? -21.842 9.676 8.835 1.00 79.31 90 ASN A O 1
ATOM 724 N N . PHE A 1 91 ? -20.631 9.779 6.941 1.00 83.44 91 PHE A N 1
ATOM 725 C CA . PHE A 1 91 ? -19.348 9.424 7.545 1.00 83.44 91 PHE A CA 1
ATOM 726 C C . PHE A 1 91 ? -18.236 10.340 7.037 1.00 83.44 91 PHE A C 1
ATOM 728 O O . PHE A 1 91 ? -18.317 10.886 5.936 1.00 83.44 91 PHE A O 1
ATOM 735 N N . ASP A 1 92 ? -17.182 10.470 7.832 1.00 86.00 92 ASP A N 1
ATOM 736 C CA . ASP A 1 92 ? -16.045 11.316 7.502 1.00 86.00 92 ASP A CA 1
ATOM 737 C C . ASP A 1 92 ? -15.011 10.540 6.687 1.00 86.00 92 ASP A C 1
ATOM 739 O O . ASP A 1 92 ? -14.724 9.368 6.945 1.00 86.00 92 ASP A O 1
ATOM 743 N N . TYR A 1 93 ? -14.394 11.213 5.722 1.00 89.44 93 TYR A N 1
ATOM 744 C CA . TYR A 1 93 ? -13.296 10.663 4.940 1.00 89.44 93 TYR A CA 1
ATOM 745 C C . TYR A 1 93 ? -12.077 11.580 5.030 1.00 89.44 93 TYR A C 1
ATOM 747 O O . TYR A 1 93 ? -12.163 12.769 4.723 1.00 89.44 93 TYR A O 1
ATOM 755 N N . ARG A 1 94 ? -10.932 11.028 5.450 1.00 93.50 94 ARG A N 1
ATOM 756 C CA . ARG A 1 94 ? -9.653 11.751 5.501 1.00 93.50 94 ARG A CA 1
ATOM 757 C C . ARG A 1 94 ? -8.625 11.055 4.620 1.00 93.50 94 ARG A C 1
ATOM 759 O O . ARG A 1 94 ? -8.107 9.990 4.966 1.00 93.50 94 ARG A O 1
ATOM 766 N N . ALA A 1 95 ? -8.312 11.691 3.497 1.00 91.75 95 ALA A N 1
ATOM 767 C CA . ALA A 1 95 ? -7.268 11.234 2.597 1.00 91.75 95 ALA A CA 1
ATOM 768 C C . ALA A 1 95 ? -5.884 11.658 3.091 1.00 91.75 95 ALA A C 1
ATOM 770 O O . ALA A 1 95 ? -5.663 12.831 3.399 1.00 91.75 95 ALA A O 1
ATOM 771 N N . SER A 1 96 ? -4.928 10.729 3.136 1.00 90.38 96 SER A N 1
ATOM 772 C CA . SER A 1 96 ? -3.548 11.086 3.455 1.00 90.38 96 SER A CA 1
ATOM 773 C C . SER A 1 96 ? -2.845 11.704 2.247 1.00 90.38 96 SER A C 1
ATOM 775 O O . SER A 1 96 ? -2.853 11.158 1.144 1.00 90.38 96 SER A O 1
ATOM 777 N N . ASN A 1 97 ? -2.154 12.816 2.487 1.00 83.50 97 ASN A N 1
ATOM 778 C CA . ASN A 1 97 ? -1.208 13.419 1.549 1.00 83.50 97 ASN A CA 1
ATOM 779 C C . ASN A 1 97 ? 0.216 12.840 1.684 1.00 83.50 97 ASN A C 1
ATOM 781 O O . ASN A 1 97 ? 1.149 13.342 1.057 1.00 83.50 97 ASN A O 1
ATOM 785 N N . ILE A 1 98 ? 0.402 11.798 2.502 1.00 83.00 98 ILE A N 1
ATOM 786 C CA . ILE A 1 98 ? 1.687 11.129 2.701 1.00 83.00 98 ILE A CA 1
ATOM 787 C C . ILE A 1 98 ? 1.759 9.935 1.748 1.00 83.00 98 ILE A C 1
ATOM 789 O O . ILE A 1 98 ? 1.203 8.867 2.003 1.00 83.00 98 ILE A O 1
ATOM 793 N N . PHE A 1 99 ? 2.486 10.116 0.646 1.00 76.25 99 PHE A N 1
ATOM 794 C CA . PHE A 1 99 ? 2.656 9.089 -0.392 1.00 76.25 99 PHE A CA 1
ATOM 795 C C . PHE A 1 99 ? 4.000 8.361 -0.296 1.00 76.25 99 PHE A C 1
ATOM 797 O O . PHE A 1 99 ? 4.129 7.222 -0.746 1.00 76.25 99 PHE A O 1
ATOM 804 N N . TRP A 1 100 ? 5.004 9.038 0.267 1.00 73.00 100 TRP A N 1
ATOM 805 C CA . TRP A 1 100 ? 6.397 8.604 0.265 1.00 73.00 100 TRP A CA 1
ATOM 806 C C . TRP A 1 100 ? 6.798 7.776 1.474 1.00 73.00 100 TRP A C 1
ATOM 808 O O . TRP A 1 100 ? 7.777 7.057 1.401 1.00 73.00 100 TRP A O 1
ATOM 818 N N . LYS A 1 101 ? 6.103 7.883 2.604 1.00 82.12 101 LYS A N 1
ATOM 819 C CA . LYS A 1 101 ? 6.506 7.187 3.828 1.00 82.12 101 LYS A CA 1
ATOM 820 C C . LYS A 1 101 ? 5.660 5.931 3.997 1.00 82.12 101 LYS A C 1
ATOM 822 O O . LYS A 1 101 ? 4.629 5.989 4.665 1.00 82.12 101 LYS A O 1
ATOM 827 N N . ARG A 1 102 ? 6.070 4.844 3.335 1.00 88.31 102 ARG A N 1
ATOM 828 C CA . ARG A 1 102 ? 5.300 3.589 3.255 1.00 88.31 102 ARG A CA 1
ATOM 829 C C . ARG A 1 102 ? 5.717 2.584 4.331 1.00 88.31 102 ARG A C 1
ATOM 831 O O . ARG A 1 102 ? 4.907 2.265 5.195 1.00 88.31 102 ARG A O 1
ATOM 838 N N . LEU A 1 103 ? 6.992 2.193 4.340 1.00 89.00 103 LEU A N 1
ATOM 839 C CA . LEU A 1 103 ? 7.615 1.418 5.423 1.00 89.00 103 LEU A CA 1
ATOM 840 C C . LEU A 1 103 ? 7.667 2.249 6.703 1.00 89.00 103 LEU A C 1
ATOM 842 O O . LEU A 1 103 ? 8.075 3.412 6.650 1.00 89.00 103 LEU A O 1
ATOM 846 N N . GLN A 1 104 ? 7.248 1.658 7.817 1.00 90.56 104 GLN A N 1
ATOM 847 C CA . GLN A 1 104 ? 7.329 2.270 9.137 1.00 90.56 104 GLN A CA 1
ATOM 848 C C . GLN A 1 104 ? 8.330 1.501 10.004 1.00 90.56 104 GLN A C 1
ATOM 850 O O . GLN A 1 104 ? 8.371 0.273 9.980 1.00 90.56 104 GLN A O 1
ATOM 855 N N . SER A 1 105 ? 9.130 2.215 10.790 1.00 93.00 105 SER A N 1
ATOM 856 C CA . SER A 1 105 ? 9.858 1.584 11.892 1.00 93.00 105 SER A CA 1
ATOM 857 C C . SER A 1 105 ? 8.894 1.198 13.019 1.00 93.00 105 SER A C 1
ATOM 859 O O . SER A 1 105 ? 7.787 1.730 13.135 1.00 93.00 105 SER A O 1
ATOM 861 N N . THR A 1 106 ? 9.329 0.336 13.932 1.00 95.06 106 THR A N 1
ATOM 862 C CA . THR A 1 106 ? 8.519 -0.079 15.084 1.00 95.06 106 THR A CA 1
ATOM 863 C C . THR A 1 106 ? 8.118 1.111 15.974 1.00 95.06 106 THR A C 1
ATOM 865 O O . THR A 1 106 ? 7.056 1.103 16.599 1.00 95.06 106 THR A O 1
ATOM 868 N N . SER A 1 107 ? 8.947 2.159 16.065 1.00 95.00 107 SER A N 1
ATOM 869 C CA . SER 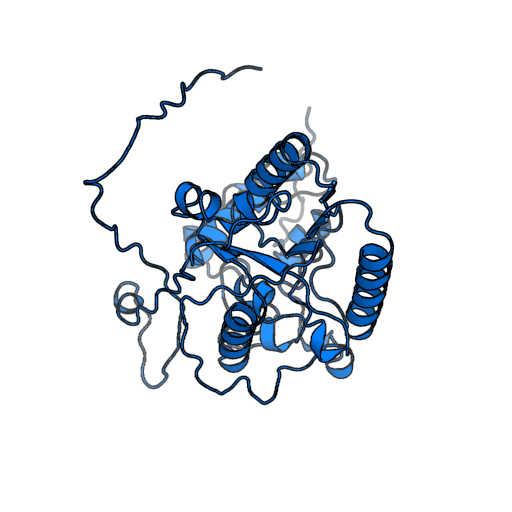A 1 107 ? 8.601 3.378 16.813 1.00 95.00 107 SER A CA 1
ATOM 870 C C . SER A 1 107 ? 7.544 4.220 16.093 1.00 95.00 107 SER A C 1
ATOM 872 O O . SER A 1 107 ? 6.656 4.775 16.745 1.00 95.00 107 SER A O 1
ATOM 874 N N . GLU A 1 108 ? 7.603 4.275 14.763 1.00 94.62 108 GLU A N 1
ATOM 875 C CA . GLU A 1 108 ? 6.631 4.968 13.919 1.00 94.62 108 GLU A CA 1
ATOM 876 C C . GLU A 1 108 ? 5.274 4.266 13.919 1.00 94.62 108 GLU A C 1
ATOM 878 O O . GLU A 1 108 ? 4.255 4.941 14.062 1.00 94.62 108 GLU A O 1
ATOM 883 N N . GLU A 1 109 ? 5.245 2.931 13.852 1.00 95.44 109 GLU A N 1
ATOM 884 C CA . GLU A 1 109 ? 4.009 2.152 13.997 1.00 95.44 109 GLU A CA 1
ATOM 885 C C . GLU A 1 109 ? 3.357 2.422 15.353 1.00 95.44 109 GLU A C 1
ATOM 887 O O . GLU A 1 109 ? 2.184 2.783 15.410 1.00 95.44 109 GLU A O 1
ATOM 892 N N . ARG A 1 110 ? 4.129 2.386 16.448 1.00 95.75 110 ARG A N 1
ATOM 893 C CA . ARG A 1 110 ? 3.618 2.728 17.786 1.00 95.75 110 ARG A CA 1
ATOM 894 C C . ARG A 1 110 ? 3.063 4.148 17.869 1.00 95.75 110 ARG A C 1
ATOM 896 O O . ARG A 1 110 ? 2.049 4.370 18.528 1.00 95.75 110 ARG A O 1
ATOM 903 N N . HIS A 1 111 ? 3.732 5.120 17.251 1.00 95.25 111 HIS A N 1
ATOM 904 C CA . HIS A 1 111 ? 3.242 6.498 17.218 1.00 95.25 111 HIS A CA 1
ATOM 905 C C . HIS A 1 111 ? 1.929 6.604 16.436 1.00 95.25 111 HIS A C 1
ATOM 907 O O . HIS A 1 111 ? 0.976 7.215 16.917 1.00 95.25 111 HIS A O 1
ATOM 913 N N . TRP A 1 112 ? 1.856 5.959 15.272 1.00 94.69 112 TRP A N 1
ATOM 914 C CA . TRP A 1 112 ? 0.657 5.940 14.445 1.00 94.69 112 TRP A CA 1
ATOM 915 C C . TRP A 1 112 ? -0.524 5.249 15.143 1.00 94.69 112 TRP A C 1
ATOM 917 O O . TRP A 1 112 ? -1.624 5.792 15.136 1.00 94.69 112 TRP A O 1
ATOM 927 N N . ILE A 1 113 ? -0.299 4.121 15.824 1.00 95.19 113 ILE A N 1
ATOM 928 C CA . ILE A 1 113 ? -1.335 3.412 16.595 1.00 95.19 113 ILE A CA 1
ATOM 929 C C . ILE A 1 113 ? -1.902 4.302 17.705 1.00 95.19 113 ILE A C 1
ATOM 931 O O . ILE A 1 113 ? -3.118 4.375 17.869 1.00 95.19 113 ILE A O 1
ATOM 935 N N . ARG A 1 114 ? -1.048 5.034 18.437 1.00 94.62 114 ARG A N 1
ATOM 936 C CA . ARG A 1 114 ? -1.522 5.993 19.451 1.00 94.62 114 ARG A CA 1
ATOM 937 C C . ARG A 1 114 ? -2.430 7.059 18.843 1.00 94.62 114 ARG A C 1
ATOM 939 O O . ARG A 1 114 ? -3.474 7.345 19.421 1.00 94.62 114 ARG A O 1
ATOM 946 N N . ALA A 1 115 ? -2.063 7.598 17.681 1.00 93.12 115 ALA A N 1
ATOM 947 C CA . ALA A 1 115 ? -2.890 8.572 16.973 1.00 93.12 115 ALA A CA 1
ATOM 948 C C . ALA A 1 115 ? -4.234 7.965 16.536 1.00 93.12 115 ALA A C 1
ATOM 950 O O . ALA A 1 115 ? -5.276 8.572 16.758 1.00 93.12 115 ALA A O 1
ATOM 951 N N . VAL A 1 116 ? -4.235 6.743 15.991 1.00 91.94 116 VAL A N 1
ATOM 952 C CA . VAL A 1 116 ? -5.470 6.031 15.617 1.00 91.94 116 VAL A CA 1
ATOM 953 C C . VAL A 1 116 ? -6.378 5.815 16.829 1.00 91.94 116 VAL A C 1
ATOM 955 O O . VAL A 1 116 ? -7.577 6.062 16.735 1.00 91.94 116 VAL A O 1
ATOM 958 N N . ASN A 1 117 ? -5.828 5.416 17.976 1.00 91.69 117 ASN A N 1
ATOM 959 C CA . ASN A 1 117 ? -6.613 5.194 19.192 1.00 91.69 117 ASN A CA 1
ATOM 960 C C . ASN A 1 117 ? -7.223 6.484 19.740 1.00 91.69 117 ASN A C 1
ATOM 962 O O . ASN A 1 117 ? -8.395 6.498 20.108 1.00 91.69 117 ASN A O 1
ATOM 966 N N . GLN A 1 118 ? -6.453 7.573 19.747 1.00 91.06 118 GLN A N 1
ATOM 967 C CA . GLN A 1 118 ? -6.957 8.896 20.119 1.00 91.06 118 GLN A CA 1
ATOM 968 C C . GLN A 1 118 ? -8.069 9.354 19.171 1.00 91.06 118 GLN A C 1
ATOM 970 O O . GLN A 1 118 ? -9.096 9.855 19.625 1.00 91.06 118 GLN A O 1
ATOM 975 N N . GLU A 1 119 ? -7.905 9.135 17.862 1.00 88.69 119 GLU A N 1
ATOM 976 C CA . GLU A 1 119 ? -8.950 9.439 16.887 1.00 88.69 119 GLU A CA 1
ATOM 977 C C . GLU A 1 119 ? -10.219 8.633 17.164 1.00 88.69 119 GLU A C 1
ATOM 979 O O . GLU A 1 119 ? -11.289 9.230 17.184 1.00 88.69 119 GLU A O 1
ATOM 984 N N . ILE A 1 120 ? -10.109 7.321 17.414 1.00 86.31 120 ILE A N 1
ATOM 985 C CA . ILE A 1 120 ? -11.249 6.433 17.703 1.00 86.31 120 ILE A CA 1
ATOM 986 C C . ILE A 1 120 ? -12.035 6.907 18.932 1.00 86.31 120 ILE A C 1
ATOM 988 O O . ILE A 1 120 ? -13.262 6.930 18.881 1.00 86.31 120 ILE A O 1
ATOM 992 N N . GLN A 1 121 ? -11.351 7.308 20.008 1.00 87.56 121 GLN A N 1
ATOM 993 C CA . GLN A 1 121 ? -11.995 7.789 21.238 1.00 87.56 121 GLN A CA 1
ATOM 994 C C . GLN A 1 121 ? -12.794 9.084 21.026 1.00 87.56 121 GLN A C 1
ATOM 996 O O . GLN A 1 121 ? -13.796 9.303 21.701 1.00 87.56 121 GLN A O 1
ATOM 1001 N N . GLY A 1 122 ? -12.368 9.931 20.085 1.00 86.56 122 GLY A N 1
ATOM 1002 C CA . GLY A 1 122 ? -13.022 11.200 19.760 1.00 86.56 122 GLY A CA 1
ATOM 1003 C C . GLY A 1 122 ? -14.027 11.141 18.604 1.00 86.56 122 GLY A C 1
ATOM 1004 O O . GLY A 1 122 ? -14.500 12.195 18.173 1.00 86.56 122 GLY A O 1
ATOM 1005 N N . LEU A 1 123 ? -14.334 9.961 18.048 1.00 82.25 123 LEU A N 1
ATOM 1006 C CA . LEU A 1 123 ? -15.226 9.853 16.889 1.00 82.25 123 LEU A CA 1
ATOM 1007 C C . LEU A 1 123 ? -16.676 10.182 17.247 1.00 82.25 123 LEU A C 1
ATOM 1009 O O . LEU A 1 123 ? -17.313 9.501 18.043 1.00 82.25 123 LEU A O 1
ATOM 1013 N N . GLN A 1 124 ? -17.230 11.187 16.569 1.00 84.50 124 GLN A N 1
ATOM 1014 C CA . GLN A 1 124 ? -18.671 11.466 16.582 1.00 84.50 124 GLN A CA 1
ATOM 1015 C C . GLN A 1 124 ? -19.416 10.754 15.443 1.00 84.50 124 GLN A C 1
ATOM 1017 O O . GLN A 1 124 ? -20.634 10.578 15.499 1.00 84.50 124 GLN A O 1
ATOM 1022 N N . ARG A 1 125 ? -18.693 10.374 14.385 1.00 79.31 125 ARG A N 1
ATOM 1023 C CA . ARG A 1 125 ? -19.203 9.713 13.179 1.00 79.31 125 ARG A CA 1
ATOM 1024 C C . ARG A 1 125 ? -18.220 8.633 12.733 1.00 79.31 125 ARG A C 1
ATOM 1026 O O . ARG A 1 125 ? -17.039 8.718 13.080 1.00 79.31 125 ARG A O 1
ATOM 1033 N N . PRO A 1 126 ? -18.667 7.641 11.940 1.00 85.81 126 PRO A N 1
ATOM 1034 C CA . PRO A 1 126 ? -17.742 6.721 11.303 1.00 85.81 126 PRO A CA 1
ATOM 1035 C C . PRO A 1 126 ? -16.696 7.475 10.479 1.00 85.81 126 PRO A C 1
ATOM 1037 O O . PRO A 1 126 ? -17.004 8.494 9.866 1.00 85.81 126 PRO A O 1
ATOM 1040 N N . LEU A 1 127 ? -15.465 6.976 10.474 1.00 85.19 127 LEU A N 1
ATOM 1041 C CA . LEU A 1 127 ? -14.331 7.592 9.801 1.00 85.19 127 LEU A CA 1
ATOM 1042 C C . LEU A 1 127 ? -13.616 6.567 8.923 1.00 85.19 127 LEU A C 1
ATOM 1044 O O . LEU A 1 127 ? -13.224 5.487 9.375 1.00 85.19 127 LEU A O 1
ATOM 1048 N N . VAL A 1 128 ? -13.410 6.947 7.667 1.00 89.62 128 VAL A N 1
ATOM 1049 C CA . VAL A 1 128 ? -12.567 6.246 6.705 1.00 89.62 128 VAL A CA 1
ATOM 1050 C C . VAL A 1 128 ? -11.277 7.028 6.514 1.00 89.62 128 VAL A C 1
ATOM 1052 O O . VAL A 1 128 ? -11.295 8.229 6.243 1.00 89.62 128 VAL A O 1
ATOM 1055 N N . THR A 1 129 ? -10.143 6.343 6.609 1.00 93.38 129 THR A N 1
ATOM 1056 C CA . THR A 1 129 ? -8.840 6.933 6.285 1.00 93.38 129 THR A CA 1
ATOM 1057 C C . THR A 1 129 ? -8.090 6.083 5.295 1.00 93.38 129 THR A C 1
ATOM 1059 O O . THR A 1 129 ? -8.096 4.859 5.419 1.00 93.38 129 THR A O 1
ATOM 1062 N N . ASP A 1 130 ? -7.383 6.719 4.370 1.00 94.19 130 ASP A N 1
ATOM 1063 C CA . ASP A 1 130 ? -6.497 6.019 3.450 1.00 94.19 130 ASP A CA 1
ATOM 1064 C C . ASP A 1 130 ? -5.079 6.584 3.467 1.00 94.19 130 ASP A C 1
ATOM 1066 O O . ASP A 1 130 ? -4.864 7.763 3.751 1.00 94.19 130 ASP A O 1
ATOM 1070 N N . ARG A 1 131 ? -4.107 5.723 3.160 1.00 93.75 131 ARG A N 1
ATOM 1071 C CA . ARG A 1 131 ? -2.696 6.089 3.005 1.00 93.75 131 ARG A CA 1
ATOM 1072 C C . ARG A 1 131 ? -1.967 5.021 2.196 1.00 93.75 131 ARG A C 1
ATOM 1074 O O . ARG A 1 131 ? -2.326 3.848 2.249 1.00 93.75 131 ARG A O 1
ATOM 1081 N N . HIS A 1 132 ? -0.902 5.404 1.493 1.00 91.25 132 HIS A N 1
ATOM 1082 C CA . HIS A 1 132 ? 0.072 4.436 0.985 1.00 91.25 132 HIS A CA 1
ATOM 1083 C C . HIS A 1 132 ? 1.043 4.059 2.107 1.00 91.25 132 HIS A C 1
ATOM 1085 O O . HIS A 1 132 ? 2.001 4.780 2.370 1.00 91.25 132 HIS A O 1
ATOM 1091 N N . PHE A 1 133 ? 0.776 2.956 2.793 1.00 93.12 133 PHE A N 1
ATOM 1092 C CA . PHE A 1 133 ? 1.634 2.406 3.840 1.00 93.12 133 PHE A CA 1
ATOM 1093 C C . PHE A 1 133 ? 1.365 0.915 4.007 1.00 93.12 133 PHE A C 1
ATOM 1095 O O . PHE A 1 133 ? 0.345 0.411 3.530 1.00 93.12 133 PHE A O 1
ATOM 1102 N N . TYR A 1 134 ? 2.300 0.208 4.628 1.00 95.00 134 TYR A N 1
ATOM 1103 C CA . TYR A 1 134 ? 2.160 -1.227 4.834 1.00 95.00 134 TYR A CA 1
ATOM 1104 C C . TYR A 1 134 ? 1.246 -1.522 6.022 1.00 95.00 134 TYR A C 1
ATOM 1106 O O . TYR A 1 134 ? 1.008 -0.656 6.866 1.00 95.00 134 TYR A O 1
ATOM 1114 N N . PHE A 1 135 ? 0.685 -2.729 6.042 1.00 96.62 135 PHE A N 1
ATOM 1115 C CA . PHE A 1 135 ? -0.160 -3.201 7.130 1.00 96.62 135 PHE A CA 1
ATOM 1116 C C . PHE A 1 135 ? 0.556 -3.079 8.484 1.00 96.62 135 PHE A C 1
ATOM 1118 O O . PHE A 1 135 ? 1.734 -3.414 8.605 1.00 96.62 135 PHE A O 1
ATOM 1125 N N . VAL A 1 136 ? -0.187 -2.622 9.493 1.00 96.00 136 VAL A N 1
ATOM 1126 C CA . VAL A 1 136 ? 0.267 -2.523 10.881 1.00 96.00 136 VAL A CA 1
ATOM 1127 C C . VAL A 1 136 ? -0.684 -3.347 11.735 1.00 96.00 136 VAL A C 1
ATOM 1129 O O . VAL A 1 136 ? -1.895 -3.123 11.715 1.00 96.00 136 VAL A O 1
ATOM 1132 N N . ASP A 1 137 ? -0.148 -4.289 12.502 1.00 93.75 137 ASP A N 1
ATOM 1133 C CA . ASP A 1 137 ? -0.954 -5.148 13.362 1.00 93.75 137 ASP A CA 1
ATOM 1134 C C . ASP A 1 137 ? -1.242 -4.467 14.704 1.00 93.75 137 ASP A C 1
ATOM 1136 O O . ASP A 1 137 ? -0.407 -4.484 15.600 1.00 93.75 137 ASP A O 1
ATOM 1140 N N . LEU A 1 138 ? -2.425 -3.867 14.864 1.00 93.44 138 LEU A N 1
ATOM 1141 C CA . LEU A 1 138 ? -2.794 -3.174 16.106 1.00 93.44 138 LEU A CA 1
ATOM 1142 C C . LEU A 1 138 ? -2.798 -4.112 17.329 1.00 93.44 138 LEU A C 1
ATOM 1144 O O . LEU A 1 138 ? -2.390 -3.696 18.415 1.00 93.44 138 LEU A O 1
ATOM 1148 N N . GLU A 1 139 ? -3.208 -5.371 17.158 1.00 90.75 139 GLU A N 1
ATOM 1149 C CA . GLU A 1 139 ? -3.326 -6.334 18.261 1.00 90.75 139 GLU A CA 1
ATOM 1150 C C . GLU A 1 139 ? -1.954 -6.694 18.829 1.00 90.75 139 GLU A C 1
ATOM 1152 O O . GLU A 1 139 ? -1.793 -6.801 20.044 1.00 90.75 139 GLU A O 1
ATOM 1157 N N . GLN A 1 140 ? -0.935 -6.788 17.969 1.00 89.75 140 GLN A N 1
ATOM 1158 C CA . GLN A 1 140 ? 0.449 -7.016 18.390 1.00 89.75 140 GLN A CA 1
ATOM 1159 C C . GLN A 1 140 ? 0.976 -5.927 19.341 1.00 89.75 140 GLN A C 1
ATOM 1161 O O . GLN A 1 140 ? 1.886 -6.186 20.129 1.00 89.75 140 GLN A O 1
ATOM 1166 N N . TYR A 1 141 ? 0.403 -4.722 19.299 1.00 90.12 141 TYR A N 1
ATOM 1167 C CA . TYR A 1 141 ? 0.753 -3.614 20.190 1.00 90.12 141 TYR A CA 1
ATOM 1168 C C . TYR A 1 141 ? -0.243 -3.423 21.343 1.00 90.12 141 TYR A C 1
ATOM 1170 O O . TYR A 1 141 ? -0.221 -2.376 21.989 1.00 90.12 141 TYR A O 1
ATOM 1178 N N . GLY A 1 142 ? -1.116 -4.403 21.606 1.00 90.94 142 GLY A N 1
ATOM 1179 C CA . GLY A 1 142 ? -2.131 -4.322 22.661 1.00 90.94 142 GLY A CA 1
ATOM 1180 C C . GLY A 1 142 ? -3.239 -3.310 22.365 1.00 90.94 142 GLY A C 1
ATOM 1181 O O . GLY A 1 142 ? -3.896 -2.825 23.283 1.00 90.94 142 GLY A O 1
ATOM 1182 N N . SER A 1 143 ? -3.421 -2.953 21.093 1.00 92.06 143 SER A N 1
ATOM 1183 C CA . SER A 1 143 ? -4.446 -2.022 20.643 1.00 92.06 143 SER A CA 1
ATOM 1184 C C . SER A 1 143 ? -5.641 -2.763 20.061 1.00 92.06 143 SER A C 1
ATOM 1186 O O . SER A 1 143 ? -5.520 -3.850 19.498 1.00 92.06 143 SER A O 1
ATOM 1188 N N . GLU A 1 144 ? -6.812 -2.142 20.154 1.00 88.44 144 GLU A N 1
ATOM 1189 C CA . GLU A 1 144 ? -8.028 -2.696 19.578 1.00 88.44 144 GLU A CA 1
ATOM 1190 C C . GLU A 1 144 ? -7.957 -2.733 18.050 1.00 88.44 144 GLU A C 1
ATOM 1192 O O . GLU A 1 144 ? -7.360 -1.871 17.400 1.00 88.44 144 GLU A O 1
ATOM 1197 N N . ARG A 1 145 ? -8.603 -3.744 17.472 1.00 89.50 145 ARG A N 1
ATOM 1198 C CA . ARG A 1 145 ? -8.675 -3.926 16.025 1.00 89.50 145 ARG A CA 1
ATOM 1199 C C . ARG A 1 145 ? -9.470 -2.816 15.344 1.00 89.50 145 ARG A C 1
ATOM 1201 O O . ARG A 1 145 ? -10.405 -2.242 15.901 1.00 89.50 145 ARG A O 1
ATOM 1208 N N . VAL A 1 146 ? -9.163 -2.628 14.067 1.00 89.19 146 VAL A N 1
ATOM 1209 C CA . VAL A 1 146 ? -9.890 -1.772 13.122 1.00 89.19 146 VAL A CA 1
ATOM 1210 C C . VAL A 1 146 ? -10.256 -2.574 11.876 1.00 89.19 146 VAL A C 1
ATOM 1212 O O . VAL A 1 146 ? -9.677 -3.630 11.619 1.00 89.19 146 VAL A O 1
ATOM 1215 N N . ASN A 1 147 ? -11.218 -2.081 11.095 1.00 86.12 147 ASN A N 1
ATOM 1216 C CA . ASN A 1 147 ? -11.580 -2.714 9.830 1.00 86.12 147 ASN A CA 1
ATOM 1217 C C . ASN A 1 147 ? -10.590 -2.293 8.734 1.00 86.12 147 ASN A C 1
ATOM 1219 O O . ASN A 1 147 ? -10.584 -1.131 8.326 1.00 86.12 147 ASN A O 1
ATOM 1223 N N . TRP A 1 148 ? -9.773 -3.224 8.239 1.00 92.44 148 TRP A N 1
ATOM 1224 C CA . TRP A 1 148 ? -8.916 -2.987 7.074 1.00 92.44 148 TRP A CA 1
ATOM 1225 C C . TRP A 1 148 ? -9.634 -3.362 5.781 1.00 92.44 148 TRP A C 1
ATOM 1227 O O . TRP A 1 148 ? -10.338 -4.374 5.727 1.00 92.44 148 TRP A O 1
ATOM 1237 N N . ILE A 1 149 ? -9.431 -2.573 4.728 1.00 90.38 149 ILE A N 1
ATOM 1238 C CA . ILE A 1 149 ? -9.865 -2.912 3.370 1.00 90.38 149 ILE A CA 1
ATOM 1239 C C . ILE A 1 149 ? -8.740 -2.684 2.370 1.00 90.38 149 ILE A C 1
ATOM 1241 O O . ILE A 1 149 ? -7.838 -1.877 2.609 1.00 90.38 149 ILE A O 1
ATOM 1245 N N . ASN A 1 150 ? -8.810 -3.355 1.224 1.00 92.50 150 ASN A N 1
ATOM 1246 C CA . ASN A 1 150 ? -7.928 -3.051 0.104 1.00 92.50 150 ASN A CA 1
ATOM 1247 C C . ASN A 1 150 ? -8.530 -3.449 -1.247 1.00 92.50 150 ASN A C 1
ATOM 1249 O O . ASN A 1 150 ? -9.578 -4.087 -1.311 1.00 92.50 150 ASN A O 1
ATOM 1253 N N . ILE A 1 151 ? -7.839 -3.085 -2.323 1.00 88.75 151 ILE A N 1
ATOM 1254 C CA . ILE A 1 151 ? -8.093 -3.581 -3.674 1.00 88.75 151 ILE A CA 1
ATOM 1255 C C . ILE A 1 151 ? -6.760 -4.060 -4.233 1.00 88.75 151 ILE A C 1
ATOM 1257 O O . ILE A 1 151 ? -5.766 -3.334 -4.178 1.00 88.75 151 ILE A O 1
ATOM 1261 N N . VAL A 1 152 ? -6.750 -5.272 -4.778 1.00 89.50 152 VAL A N 1
ATOM 1262 C CA . VAL A 1 152 ? -5.588 -5.852 -5.445 1.00 89.50 152 VAL A CA 1
ATOM 1263 C C . VAL A 1 152 ? -5.762 -5.888 -6.954 1.00 89.50 152 VAL A C 1
ATOM 1265 O O . VAL A 1 152 ? -6.872 -5.829 -7.477 1.00 89.50 152 VAL A O 1
ATOM 1268 N N . ARG A 1 153 ? -4.650 -5.982 -7.672 1.00 89.44 153 ARG A N 1
ATOM 1269 C CA . ARG A 1 153 ? -4.605 -6.135 -9.129 1.00 89.44 153 ARG A CA 1
ATOM 1270 C C . ARG A 1 153 ? -3.691 -7.295 -9.506 1.00 89.44 153 ARG A C 1
ATOM 1272 O O . ARG A 1 153 ? -2.807 -7.632 -8.719 1.00 89.44 153 ARG A O 1
ATOM 1279 N N . ASP A 1 154 ? -3.868 -7.863 -10.698 1.00 87.25 154 ASP A N 1
ATOM 1280 C CA . ASP A 1 154 ? -2.870 -8.763 -11.279 1.00 87.25 154 ASP A CA 1
ATOM 1281 C C . ASP A 1 154 ? -1.451 -8.159 -11.139 1.00 87.25 154 ASP A C 1
ATOM 1283 O O . ASP A 1 154 ? -1.251 -6.981 -11.477 1.00 87.25 154 ASP A O 1
ATOM 1287 N N . PRO A 1 155 ? -0.473 -8.906 -10.589 1.00 85.94 155 PRO A N 1
ATOM 1288 C CA . PRO A 1 155 ? 0.855 -8.370 -10.320 1.00 85.94 155 PRO A CA 1
ATOM 1289 C C . PRO A 1 155 ? 1.561 -7.822 -11.563 1.00 85.94 155 PRO A C 1
ATOM 1291 O O . PRO A 1 155 ? 2.208 -6.780 -11.459 1.00 85.94 155 PRO A O 1
ATOM 1294 N N . ILE A 1 156 ? 1.422 -8.475 -12.720 1.00 85.94 156 ILE A N 1
ATOM 1295 C CA . ILE A 1 156 ? 2.101 -8.083 -13.960 1.00 85.94 156 ILE A CA 1
ATOM 1296 C C . ILE A 1 156 ? 1.457 -6.829 -14.536 1.00 85.94 156 ILE A C 1
ATOM 1298 O O . ILE A 1 156 ? 2.146 -5.846 -14.810 1.00 85.94 156 ILE A O 1
ATOM 1302 N N . GLU A 1 157 ? 0.131 -6.798 -14.637 1.00 89.38 157 GLU A N 1
ATOM 1303 C CA . GLU A 1 157 ? -0.567 -5.603 -15.102 1.00 89.38 157 GLU A CA 1
ATOM 1304 C C . GLU A 1 157 ? -0.313 -4.385 -14.209 1.00 89.38 157 GLU A C 1
ATOM 1306 O O . GLU A 1 157 ? -0.212 -3.252 -14.693 1.00 89.38 157 GLU A O 1
ATOM 1311 N N . ARG A 1 158 ? -0.220 -4.595 -12.889 1.00 88.94 158 ARG A N 1
ATOM 1312 C CA . ARG A 1 158 ? 0.109 -3.529 -11.938 1.00 88.94 158 ARG A CA 1
ATOM 1313 C C . ARG A 1 158 ? 1.497 -2.956 -12.226 1.00 88.94 158 ARG A C 1
ATOM 1315 O O . ARG A 1 158 ? 1.632 -1.734 -12.257 1.00 88.94 158 ARG A O 1
ATOM 1322 N N . LEU A 1 159 ? 2.491 -3.816 -12.467 1.00 86.75 159 LEU A N 1
ATOM 1323 C CA . LEU A 1 159 ? 3.862 -3.417 -12.802 1.00 86.75 159 LEU A CA 1
ATOM 1324 C C . LEU A 1 159 ? 3.928 -2.652 -14.123 1.00 86.75 159 LEU A C 1
ATOM 1326 O O . LEU A 1 159 ? 4.520 -1.578 -14.173 1.00 86.75 159 LEU A O 1
ATOM 1330 N N . ILE A 1 160 ? 3.251 -3.142 -15.162 1.00 90.88 160 ILE A N 1
ATOM 1331 C CA . ILE A 1 160 ? 3.147 -2.447 -16.451 1.00 90.88 160 ILE A CA 1
ATOM 1332 C C . ILE A 1 160 ? 2.500 -1.067 -16.258 1.00 90.88 160 ILE A C 1
ATOM 1334 O O . ILE A 1 160 ? 2.974 -0.054 -16.777 1.00 90.88 160 ILE A O 1
ATOM 1338 N N . SER A 1 161 ? 1.430 -0.999 -15.462 1.00 91.25 161 SER A N 1
ATOM 1339 C CA . SER A 1 161 ? 0.750 0.260 -15.163 1.00 91.25 161 SER A CA 1
ATOM 1340 C C . SER A 1 161 ? 1.642 1.242 -14.402 1.00 91.25 161 SER A C 1
ATOM 1342 O O . SER A 1 161 ? 1.552 2.447 -14.634 1.00 91.25 161 SER A O 1
ATOM 1344 N N . GLU A 1 162 ? 2.483 0.758 -13.490 1.00 88.00 162 GLU A N 1
ATOM 1345 C CA . GLU A 1 162 ? 3.468 1.559 -12.762 1.00 88.00 162 GLU A CA 1
ATOM 1346 C C . GLU A 1 162 ? 4.586 2.061 -13.685 1.00 88.00 162 GLU A C 1
ATOM 1348 O O . GLU A 1 162 ? 4.877 3.259 -13.687 1.00 88.00 162 GLU A O 1
ATOM 1353 N N . PHE A 1 163 ? 5.119 1.183 -14.537 1.00 89.06 163 PHE A N 1
ATOM 1354 C CA . PHE A 1 163 ? 6.161 1.484 -15.518 1.00 89.06 163 PHE A CA 1
ATOM 1355 C C . PHE A 1 163 ? 5.779 2.658 -16.429 1.00 89.06 163 PHE A C 1
ATOM 1357 O O . PHE A 1 163 ? 6.516 3.645 -16.518 1.00 89.06 163 PHE A O 1
ATOM 1364 N N . TYR A 1 164 ? 4.596 2.601 -17.052 1.00 92.81 164 TYR A N 1
ATOM 1365 C CA . TYR A 1 164 ? 4.118 3.680 -17.923 1.00 92.81 164 TYR A CA 1
ATOM 1366 C C . TYR A 1 164 ? 3.631 4.902 -17.145 1.00 92.81 164 TYR A C 1
ATOM 1368 O O . TYR A 1 164 ? 3.731 6.032 -17.621 1.00 92.81 164 TYR A O 1
ATOM 1376 N N . TYR A 1 165 ? 3.134 4.711 -15.921 1.00 89.81 165 TYR A N 1
ATOM 1377 C CA . TYR A 1 165 ? 2.747 5.832 -15.072 1.00 89.81 165 TYR A CA 1
ATOM 1378 C C . TYR A 1 165 ? 3.935 6.726 -14.734 1.00 89.81 165 TYR A C 1
ATOM 1380 O O . TYR A 1 165 ? 3.804 7.943 -14.833 1.00 89.81 165 TYR A O 1
ATOM 1388 N N . LEU A 1 166 ? 5.086 6.153 -14.370 1.00 86.94 166 LEU A N 1
ATOM 1389 C CA . LEU A 1 166 ? 6.297 6.926 -14.085 1.00 86.94 166 LEU A CA 1
ATOM 1390 C C . LEU A 1 166 ? 6.804 7.672 -15.327 1.00 86.94 166 LEU A C 1
ATOM 1392 O O . LEU A 1 166 ? 7.288 8.796 -15.197 1.00 86.94 166 LEU A O 1
ATOM 1396 N N . ARG A 1 167 ? 6.619 7.092 -16.517 1.00 89.94 167 ARG A N 1
ATOM 1397 C CA . ARG A 1 167 ? 6.985 7.672 -17.821 1.00 89.94 167 ARG A CA 1
ATOM 1398 C C . ARG A 1 167 ? 6.002 8.690 -18.369 1.00 89.94 167 ARG A C 1
ATOM 1400 O O . ARG A 1 167 ? 6.244 9.280 -19.411 1.00 89.94 167 ARG A O 1
ATOM 1407 N N . HIS A 1 168 ? 4.895 8.952 -17.692 1.00 90.12 168 HIS A N 1
ATOM 1408 C CA . HIS A 1 168 ? 3.934 9.898 -18.232 1.00 90.12 168 HIS A CA 1
ATOM 1409 C C . HIS A 1 168 ? 4.502 11.340 -18.198 1.00 90.12 168 HIS A C 1
ATOM 1411 O O . HIS A 1 168 ? 4.741 11.856 -17.099 1.00 90.12 168 HIS A O 1
ATOM 1417 N N . PRO A 1 169 ? 4.639 12.058 -19.337 1.00 87.31 169 PRO A N 1
ATOM 1418 C CA . PRO A 1 169 ? 5.326 13.359 -19.395 1.00 87.31 169 PRO A CA 1
ATOM 1419 C C . PRO A 1 169 ? 4.755 14.412 -18.439 1.00 87.31 169 PRO A C 1
ATOM 1421 O O . PRO A 1 169 ? 5.499 15.160 -17.804 1.00 87.31 169 PRO A O 1
ATOM 1424 N N . LYS A 1 170 ? 3.426 14.410 -18.233 1.00 87.75 170 LYS A N 1
ATOM 1425 C CA . LYS A 1 170 ? 2.755 15.307 -17.269 1.00 87.75 170 LYS A CA 1
ATOM 1426 C C . LYS A 1 170 ? 3.344 15.245 -15.851 1.00 87.75 170 LYS A C 1
ATOM 1428 O O . LYS A 1 170 ? 3.335 16.250 -15.149 1.00 87.75 170 LYS A O 1
ATOM 1433 N N . ARG A 1 171 ? 3.895 14.103 -15.426 1.00 85.50 171 ARG A N 1
ATOM 1434 C CA . ARG A 1 171 ? 4.528 13.961 -14.103 1.00 85.50 171 ARG A CA 1
ATOM 1435 C C . ARG A 1 171 ? 5.824 14.748 -13.964 1.00 85.50 171 ARG A C 1
ATOM 1437 O O . ARG A 1 171 ? 6.248 15.060 -12.851 1.00 85.50 171 ARG A O 1
ATOM 1444 N N . TRP A 1 172 ? 6.459 15.049 -15.084 1.00 86.00 172 TRP A N 1
ATOM 1445 C CA . TRP A 1 172 ? 7.760 15.689 -15.134 1.00 86.00 172 TRP A CA 1
ATOM 1446 C C . TRP A 1 172 ? 7.658 17.179 -15.454 1.00 86.00 172 TRP A C 1
ATOM 1448 O O . TRP A 1 172 ? 8.628 17.889 -15.233 1.00 86.00 172 TRP A O 1
ATOM 1458 N N . MET A 1 173 ? 6.482 17.690 -15.851 1.00 84.75 173 MET A N 1
ATOM 1459 C CA . MET A 1 173 ? 6.263 19.092 -16.261 1.00 84.75 173 MET A CA 1
ATOM 1460 C C . MET A 1 173 ? 6.737 20.153 -15.256 1.00 84.75 173 MET A C 1
ATOM 1462 O O . MET A 1 173 ? 7.138 21.234 -15.674 1.00 84.75 173 MET A O 1
ATOM 1466 N N . ASN A 1 174 ? 6.752 19.841 -13.958 1.00 83.25 174 ASN A N 1
ATOM 1467 C CA . ASN A 1 174 ? 7.199 20.768 -12.910 1.00 83.25 174 ASN A CA 1
ATOM 1468 C C . ASN A 1 174 ? 8.574 20.404 -12.324 1.00 83.25 174 ASN A C 1
ATOM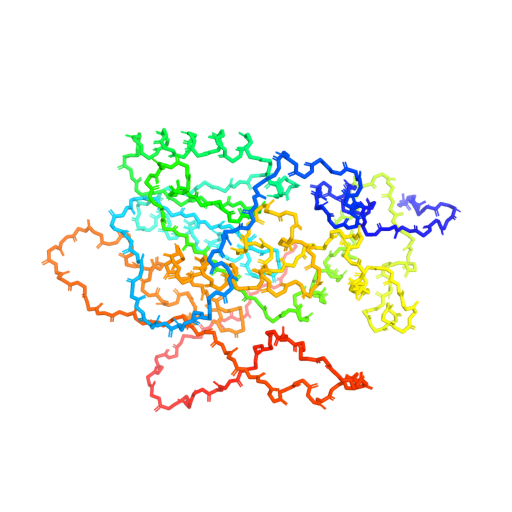 1470 O O . ASN A 1 174 ? 9.023 21.034 -11.371 1.00 83.25 174 ASN A O 1
ATOM 1474 N N . GLN A 1 175 ? 9.238 19.376 -12.861 1.00 81.25 175 GLN A N 1
ATOM 1475 C CA . GLN A 1 175 ? 10.550 18.935 -12.394 1.00 81.25 175 GLN A CA 1
ATOM 1476 C C . GLN A 1 175 ? 11.653 19.708 -13.109 1.00 81.25 175 GLN A C 1
ATOM 1478 O O . GLN A 1 175 ? 11.618 19.875 -14.332 1.00 81.25 175 GLN A O 1
ATOM 1483 N N . SER A 1 176 ? 12.629 20.172 -12.326 1.00 79.12 176 SER A N 1
ATOM 1484 C CA . SER A 1 176 ? 13.793 20.915 -12.813 1.00 79.12 176 SER A CA 1
ATOM 1485 C C . SER A 1 176 ? 14.755 20.043 -13.618 1.00 79.12 176 SER A C 1
ATOM 1487 O O . SER A 1 176 ? 15.371 20.557 -14.546 1.00 79.12 176 SER A O 1
ATOM 1489 N N . ARG A 1 177 ? 14.842 18.750 -13.282 1.00 80.12 177 ARG A N 1
ATOM 1490 C CA . ARG A 1 177 ? 15.639 17.726 -13.964 1.00 80.12 177 ARG A CA 1
ATOM 1491 C C . ARG A 1 177 ? 14.714 16.593 -14.412 1.00 80.12 177 ARG A C 1
ATOM 1493 O O . ARG A 1 177 ? 13.845 16.177 -13.638 1.00 80.12 177 ARG A O 1
ATOM 1500 N N . ARG A 1 178 ? 14.871 16.126 -15.652 1.00 80.88 178 ARG A N 1
ATOM 1501 C CA . ARG A 1 178 ? 14.023 15.092 -16.261 1.00 80.88 178 ARG A CA 1
ATOM 1502 C C . ARG A 1 178 ? 14.882 14.020 -16.943 1.00 80.88 178 ARG A C 1
ATOM 1504 O O . ARG A 1 178 ? 15.995 14.337 -17.363 1.00 80.88 178 ARG A O 1
ATOM 1511 N N . PRO A 1 179 ? 14.389 12.774 -17.035 1.00 83.38 179 PRO A N 1
ATOM 1512 C CA . PRO A 1 179 ? 14.995 11.750 -17.872 1.00 83.38 179 PRO A CA 1
ATOM 1513 C C . PRO A 1 179 ? 14.985 12.176 -19.340 1.00 83.38 179 PRO A C 1
ATOM 1515 O O . PRO A 1 179 ? 14.156 12.991 -19.734 1.00 83.38 179 PRO A O 1
ATOM 1518 N N . SER A 1 180 ? 15.876 11.593 -20.136 1.00 85.00 180 SER A N 1
ATOM 1519 C CA . SER A 1 180 ? 15.934 11.815 -21.581 1.00 85.00 180 SER A CA 1
ATOM 1520 C C . SER A 1 180 ? 14.677 11.318 -22.298 1.00 85.00 180 SER A C 1
ATOM 1522 O O . SER A 1 180 ? 13.991 10.399 -21.833 1.00 85.00 180 SER A O 1
ATOM 1524 N N . GLN A 1 181 ? 14.437 11.826 -23.508 1.00 86.00 181 GLN A N 1
ATOM 1525 C CA . GLN A 1 181 ? 13.372 11.314 -24.378 1.00 86.00 181 GLN A CA 1
ATOM 1526 C C . GLN A 1 181 ? 13.455 9.792 -24.623 1.00 86.00 181 GLN A C 1
ATOM 1528 O O . GLN A 1 181 ? 12.427 9.118 -24.711 1.00 86.00 181 GLN A O 1
ATOM 1533 N N . THR A 1 182 ? 14.663 9.220 -24.673 1.00 86.38 182 THR A N 1
ATOM 1534 C CA . THR A 1 182 ? 14.864 7.766 -24.806 1.00 86.38 182 THR A CA 1
ATOM 1535 C C . THR A 1 182 ? 14.287 6.981 -23.626 1.00 86.38 182 THR A C 1
ATOM 1537 O O . THR A 1 182 ? 13.703 5.921 -23.832 1.00 86.38 182 THR A O 1
ATOM 1540 N N . TRP A 1 183 ? 14.365 7.509 -22.401 1.00 86.94 183 TRP A N 1
ATOM 1541 C CA . TRP A 1 183 ? 13.761 6.875 -21.226 1.00 86.94 183 TRP A CA 1
ATOM 1542 C C . TRP A 1 183 ? 12.228 6.911 -21.274 1.00 86.94 183 TRP A C 1
ATOM 1544 O O . TRP A 1 183 ? 11.571 5.934 -20.905 1.00 86.94 183 TRP A O 1
ATOM 1554 N N . PHE A 1 184 ? 11.660 8.022 -21.754 1.00 88.88 184 PHE A N 1
ATOM 1555 C CA . PHE A 1 184 ? 10.214 8.189 -21.921 1.00 88.88 184 PHE A CA 1
ATOM 1556 C C . PHE A 1 184 ? 9.621 7.250 -22.972 1.00 88.88 184 PHE A C 1
ATOM 1558 O O . PHE A 1 184 ? 8.520 6.738 -22.773 1.00 88.88 184 PHE A O 1
ATOM 1565 N N . ASN A 1 185 ? 10.356 7.019 -24.060 1.00 90.81 185 ASN A N 1
ATOM 1566 C CA . ASN A 1 185 ? 9.917 6.172 -25.166 1.00 90.81 185 ASN A CA 1
ATOM 1567 C C . ASN A 1 185 ? 10.162 4.676 -24.923 1.00 90.81 185 ASN A C 1
ATOM 1569 O O . ASN A 1 185 ? 9.613 3.859 -25.656 1.00 90.81 185 ASN A O 1
ATOM 1573 N N . LEU A 1 186 ? 10.957 4.318 -23.908 1.00 90.44 186 LEU A N 1
ATOM 1574 C CA . LEU A 1 186 ? 11.249 2.927 -23.582 1.00 90.44 186 LEU A CA 1
ATOM 1575 C C . LEU A 1 186 ? 9.961 2.157 -23.264 1.00 90.44 186 LEU A C 1
ATOM 1577 O O . LEU A 1 186 ? 9.218 2.505 -22.340 1.00 90.44 186 LEU A O 1
ATOM 1581 N N . THR A 1 187 ? 9.733 1.068 -23.989 1.00 93.75 187 THR A N 1
ATOM 1582 C CA . THR A 1 187 ? 8.617 0.152 -23.751 1.00 93.75 187 THR A CA 1
ATOM 1583 C C . THR A 1 187 ? 8.948 -0.868 -22.663 1.00 93.75 187 THR A C 1
ATOM 1585 O O . THR A 1 187 ? 10.106 -1.169 -22.366 1.00 93.75 187 THR A O 1
ATOM 1588 N N . PHE A 1 188 ? 7.909 -1.453 -22.064 1.00 91.25 188 PHE A N 1
ATOM 1589 C CA . PHE A 1 188 ? 8.098 -2.480 -21.037 1.00 91.25 188 PHE A CA 1
ATOM 1590 C C . PHE A 1 188 ? 8.832 -3.722 -21.576 1.00 91.25 188 PHE A C 1
ATOM 1592 O O . PHE A 1 188 ? 9.678 -4.286 -20.887 1.00 91.25 188 PHE A O 1
ATOM 1599 N N . ASN A 1 189 ? 8.561 -4.119 -22.824 1.00 92.75 189 ASN A N 1
ATOM 1600 C CA . ASN A 1 189 ? 9.218 -5.270 -23.447 1.00 92.75 189 ASN A CA 1
ATOM 1601 C C . ASN A 1 189 ? 10.704 -5.007 -23.706 1.00 92.75 189 ASN A C 1
ATOM 1603 O O . ASN A 1 189 ? 11.528 -5.863 -23.399 1.00 92.75 189 ASN A O 1
ATOM 1607 N N . GLU A 1 190 ? 11.057 -3.820 -24.207 1.00 93.00 190 GLU A N 1
ATOM 1608 C CA . GLU A 1 190 ? 12.461 -3.427 -24.378 1.00 93.00 190 GLU A CA 1
ATOM 1609 C C . GLU A 1 190 ? 13.187 -3.376 -23.033 1.00 93.00 190 GLU A C 1
ATOM 1611 O O . GLU A 1 190 ? 14.332 -3.804 -22.937 1.00 93.00 190 GLU A O 1
ATOM 1616 N N . CYS A 1 191 ? 12.522 -2.905 -21.973 1.00 88.69 191 CYS A N 1
ATOM 1617 C CA . CYS A 1 191 ? 13.086 -2.937 -20.626 1.00 88.69 191 CYS A CA 1
ATOM 1618 C C . CYS A 1 191 ? 13.488 -4.366 -20.223 1.00 88.69 191 CYS A C 1
ATOM 1620 O O . CYS A 1 191 ? 14.614 -4.581 -19.767 1.00 88.69 191 CYS A O 1
ATOM 1622 N N . LEU A 1 192 ? 12.587 -5.338 -20.417 1.00 88.00 192 LEU A N 1
ATOM 1623 C CA . LEU A 1 192 ? 12.830 -6.747 -20.094 1.00 88.00 192 LEU A CA 1
ATOM 1624 C C . LEU A 1 192 ? 13.939 -7.355 -20.958 1.00 88.00 192 LEU A C 1
ATOM 1626 O O . LEU A 1 192 ? 14.829 -8.013 -20.425 1.00 88.00 192 LEU A O 1
ATOM 1630 N N . GLN A 1 193 ? 13.909 -7.116 -22.272 1.00 90.69 193 GLN A N 1
ATOM 1631 C CA . GLN A 1 193 ? 14.918 -7.619 -23.213 1.00 90.69 193 GLN A CA 1
ATOM 1632 C C . GLN A 1 193 ? 16.318 -7.090 -22.890 1.00 90.69 193 GLN A C 1
ATOM 1634 O O . GLN A 1 193 ? 17.291 -7.834 -22.960 1.00 90.69 193 GLN A O 1
ATOM 1639 N N . ASN A 1 194 ? 16.405 -5.823 -22.483 1.00 86.50 194 ASN A N 1
ATOM 1640 C CA . ASN A 1 194 ? 17.655 -5.180 -22.089 1.00 86.50 194 ASN A CA 1
ATOM 1641 C C . ASN A 1 194 ? 18.061 -5.481 -20.635 1.00 86.50 194 ASN A C 1
ATOM 1643 O O . ASN A 1 194 ? 19.098 -5.000 -20.183 1.00 86.50 194 ASN A O 1
ATOM 1647 N N . GLY A 1 195 ? 17.252 -6.236 -19.882 1.00 83.56 195 GLY A N 1
ATOM 1648 C CA . GLY A 1 195 ? 17.543 -6.605 -18.497 1.00 83.56 195 GLY A CA 1
ATOM 1649 C C . GLY A 1 195 ? 17.681 -5.407 -17.556 1.00 83.56 195 GLY A C 1
ATOM 1650 O O . GLY A 1 195 ? 18.508 -5.435 -16.641 1.00 83.56 195 GLY A O 1
ATOM 1651 N N . LEU A 1 196 ? 16.916 -4.330 -17.774 1.00 82.88 196 LEU A N 1
ATOM 1652 C CA . LEU A 1 196 ? 17.098 -3.105 -16.995 1.00 82.88 196 LEU A CA 1
ATOM 1653 C C . LEU A 1 196 ? 16.612 -3.267 -15.542 1.00 82.88 196 LEU A C 1
ATOM 1655 O O . LEU A 1 196 ? 15.560 -3.862 -15.292 1.00 82.88 196 LEU A O 1
ATOM 1659 N N . PRO A 1 197 ? 17.294 -2.656 -14.554 1.00 75.88 197 PRO A N 1
ATOM 1660 C CA . PRO A 1 197 ? 16.991 -2.872 -13.139 1.00 75.88 197 PRO A CA 1
ATOM 1661 C C . PRO A 1 197 ? 15.563 -2.529 -12.699 1.00 75.88 197 PRO A C 1
ATOM 1663 O O . PRO A 1 197 ? 15.131 -3.016 -11.663 1.00 75.88 197 PRO A O 1
ATOM 1666 N N . GLU A 1 198 ? 14.829 -1.676 -13.416 1.00 75.00 198 GLU A N 1
ATOM 1667 C CA . GLU A 1 198 ? 13.471 -1.256 -13.030 1.00 75.00 198 GLU A CA 1
ATOM 1668 C C . GLU A 1 198 ? 12.380 -2.291 -13.350 1.00 75.00 198 GLU A C 1
ATOM 1670 O O . GLU A 1 198 ? 11.334 -2.287 -12.705 1.00 75.00 198 GLU A O 1
ATOM 1675 N N . CYS A 1 199 ? 12.624 -3.179 -14.316 1.00 80.75 199 CYS A N 1
ATOM 1676 C CA . CYS A 1 199 ? 11.723 -4.270 -14.703 1.00 80.75 199 CYS A CA 1
ATOM 1677 C C . CYS A 1 199 ? 12.261 -5.651 -14.298 1.00 80.75 199 CYS A C 1
ATOM 1679 O O . CYS A 1 199 ? 11.551 -6.646 -14.427 1.00 80.75 199 CYS A O 1
ATOM 1681 N N . MET A 1 200 ? 13.485 -5.712 -13.761 1.00 77.50 200 MET A N 1
ATOM 1682 C CA . MET A 1 200 ? 14.087 -6.934 -13.233 1.00 77.50 200 MET A CA 1
ATOM 1683 C C . MET A 1 200 ? 13.744 -7.160 -11.755 1.00 77.50 200 MET A C 1
ATOM 1685 O O . MET A 1 200 ? 13.766 -6.241 -10.925 1.00 77.50 200 MET A O 1
ATOM 1689 N N . PHE A 1 201 ? 13.484 -8.422 -11.413 1.00 74.06 201 PHE A N 1
ATOM 1690 C CA . PHE A 1 201 ? 13.226 -8.889 -10.052 1.00 74.06 201 PHE A CA 1
ATOM 1691 C C . PHE A 1 201 ? 14.353 -9.825 -9.626 1.00 74.06 201 PHE A C 1
ATOM 1693 O O . PHE A 1 201 ? 14.401 -10.980 -10.040 1.00 74.06 201 PHE A O 1
ATOM 1700 N N . HIS A 1 202 ? 15.279 -9.319 -8.814 1.00 67.00 202 HIS A N 1
ATOM 1701 C CA . HIS A 1 202 ? 16.374 -10.131 -8.294 1.00 67.00 202 HIS A CA 1
ATOM 1702 C C . HIS A 1 202 ? 15.907 -10.933 -7.073 1.00 67.00 202 HIS A C 1
ATOM 1704 O O . HIS A 1 202 ? 15.291 -10.388 -6.157 1.00 67.00 202 HIS A O 1
ATOM 1710 N N . LEU A 1 203 ? 16.209 -12.233 -7.074 1.00 67.12 203 LEU A N 1
ATOM 1711 C CA . LEU A 1 203 ? 15.945 -13.157 -5.962 1.00 67.12 203 LEU A CA 1
ATOM 1712 C C . LEU A 1 203 ? 17.072 -13.171 -4.921 1.00 67.12 203 LEU A C 1
ATOM 1714 O O . LEU A 1 203 ? 16.976 -13.869 -3.918 1.00 67.12 203 LEU A O 1
ATOM 1718 N N . ASP A 1 204 ? 18.140 -12.407 -5.151 1.00 63.84 204 ASP A N 1
ATOM 1719 C CA . ASP A 1 204 ? 19.303 -12.331 -4.264 1.00 63.84 204 ASP A CA 1
ATOM 1720 C C . ASP A 1 204 ? 18.987 -11.662 -2.914 1.00 63.84 204 ASP A C 1
ATOM 1722 O O . ASP A 1 204 ? 19.800 -11.702 -1.994 1.00 63.84 204 ASP A O 1
ATOM 1726 N N . GLY A 1 205 ? 17.805 -11.048 -2.785 1.00 59.53 205 GLY A N 1
ATOM 1727 C CA . GLY A 1 205 ? 17.302 -10.462 -1.546 1.00 59.53 205 GLY A CA 1
ATOM 1728 C C . GLY A 1 205 ? 18.045 -9.202 -1.105 1.00 59.53 205 GLY A C 1
ATOM 1729 O O . GLY A 1 205 ? 17.697 -8.637 -0.075 1.00 59.53 205 GLY A O 1
ATOM 1730 N N . ASN A 1 206 ? 19.030 -8.727 -1.870 1.00 61.12 206 ASN A N 1
ATOM 1731 C CA . ASN A 1 206 ? 19.896 -7.612 -1.478 1.00 61.12 206 ASN A CA 1
ATOM 1732 C C . ASN A 1 206 ? 19.196 -6.251 -1.558 1.00 61.12 206 ASN A C 1
ATOM 1734 O O . ASN A 1 206 ? 19.567 -5.302 -0.856 1.00 61.12 206 ASN A O 1
ATOM 1738 N N . TYR A 1 207 ? 18.165 -6.164 -2.396 1.00 64.62 207 TYR A N 1
ATOM 1739 C CA . TYR A 1 207 ? 17.409 -4.950 -2.657 1.00 64.62 207 TYR A CA 1
ATOM 1740 C C . TYR A 1 207 ? 15.963 -5.123 -2.236 1.00 64.62 207 TYR A C 1
ATOM 1742 O O . TYR A 1 207 ? 15.307 -6.103 -2.588 1.00 64.62 207 TYR A O 1
ATOM 1750 N N . LEU A 1 208 ? 15.443 -4.118 -1.540 1.00 67.31 208 LEU A N 1
ATOM 1751 C CA . LEU A 1 208 ? 14.021 -4.066 -1.263 1.00 67.31 208 LEU A CA 1
ATOM 1752 C C . LEU A 1 208 ? 13.246 -3.766 -2.545 1.00 67.31 208 LEU A C 1
ATOM 1754 O O . LEU A 1 208 ? 13.610 -2.869 -3.314 1.00 67.31 208 LEU A O 1
ATOM 1758 N N . ARG A 1 209 ? 12.169 -4.519 -2.755 1.00 73.56 209 ARG A N 1
ATOM 1759 C CA . ARG A 1 209 ? 11.157 -4.239 -3.768 1.00 73.56 209 ARG A CA 1
ATOM 1760 C C . ARG A 1 209 ? 9.809 -4.127 -3.090 1.00 73.56 209 ARG A C 1
ATOM 1762 O O . ARG A 1 209 ? 9.402 -4.999 -2.326 1.00 73.56 209 ARG A O 1
ATOM 1769 N N . GLU A 1 210 ? 9.120 -3.046 -3.380 1.00 76.12 210 GLU A N 1
ATOM 1770 C CA . GLU A 1 210 ? 7.743 -2.868 -3.011 1.00 76.12 210 GLU A CA 1
ATOM 1771 C C . GLU A 1 210 ? 6.878 -3.724 -3.927 1.00 76.12 210 GLU A C 1
ATOM 1773 O O . GLU A 1 210 ? 6.650 -3.449 -5.107 1.00 76.12 210 GLU A O 1
ATOM 1778 N N . LEU A 1 211 ? 6.376 -4.799 -3.341 1.00 82.38 211 LEU A N 1
ATOM 1779 C CA . LEU A 1 211 ? 5.401 -5.657 -3.971 1.00 82.38 211 LEU A CA 1
ATOM 1780 C C . LEU A 1 211 ? 4.032 -5.353 -3.381 1.00 82.38 211 LEU A C 1
ATOM 1782 O O . LEU A 1 211 ? 3.887 -4.878 -2.255 1.00 82.38 211 LEU A O 1
ATOM 1786 N N . GLN A 1 212 ? 2.992 -5.726 -4.116 1.00 88.88 212 GLN A N 1
ATOM 1787 C CA . GLN A 1 212 ? 1.641 -5.735 -3.567 1.00 88.88 212 GLN A CA 1
ATOM 1788 C C . GLN A 1 212 ? 1.564 -6.587 -2.289 1.00 88.88 212 GLN A C 1
ATOM 1790 O O . GLN A 1 212 ? 0.897 -6.196 -1.340 1.00 88.88 212 GLN A O 1
ATOM 1795 N N . LEU A 1 213 ? 2.325 -7.687 -2.224 1.00 89.94 213 LEU A N 1
ATOM 1796 C CA . LEU A 1 213 ? 2.492 -8.520 -1.029 1.00 89.94 213 LEU A CA 1
ATOM 1797 C C . LEU A 1 213 ? 2.956 -7.714 0.193 1.00 89.94 213 LEU A C 1
ATOM 1799 O O . LEU A 1 213 ? 2.444 -7.927 1.289 1.00 89.94 213 LEU A O 1
ATOM 1803 N N . THR A 1 214 ? 3.877 -6.765 0.013 1.00 90.81 214 THR A N 1
ATOM 1804 C CA . THR A 1 214 ? 4.453 -5.959 1.098 1.00 90.81 214 THR A CA 1
ATOM 1805 C C . THR A 1 214 ? 3.384 -5.143 1.830 1.00 90.81 214 THR A C 1
ATOM 1807 O O . THR A 1 214 ? 3.420 -5.038 3.054 1.00 90.81 214 THR A O 1
ATOM 1810 N N . TYR A 1 215 ? 2.366 -4.654 1.112 1.00 93.75 215 TYR A N 1
ATOM 1811 C CA . TYR A 1 215 ? 1.244 -3.921 1.709 1.00 93.75 215 TYR A CA 1
ATOM 1812 C C . TYR A 1 215 ? 0.417 -4.758 2.685 1.00 93.75 215 TYR A C 1
ATOM 1814 O O . TYR A 1 215 ? -0.130 -4.195 3.630 1.00 93.75 215 TYR A O 1
ATOM 1822 N N . PHE A 1 216 ? 0.337 -6.072 2.480 1.00 95.25 216 PHE A N 1
ATOM 1823 C CA . PHE A 1 216 ? -0.416 -6.987 3.341 1.00 95.25 216 PHE A CA 1
ATOM 1824 C C . PHE A 1 216 ? 0.469 -7.664 4.387 1.00 95.25 216 PHE A C 1
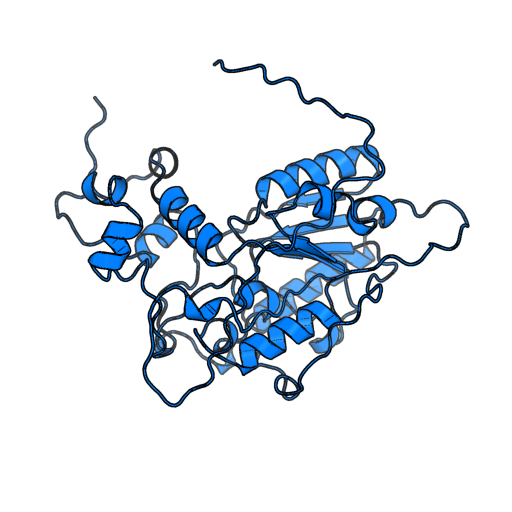ATOM 1826 O O . PHE A 1 216 ? 0.013 -7.927 5.495 1.00 95.25 216 PHE A O 1
ATOM 1833 N N . CYS A 1 217 ? 1.733 -7.930 4.059 1.00 93.75 217 CYS A N 1
ATOM 1834 C CA . CYS A 1 217 ? 2.697 -8.535 4.974 1.00 93.75 217 CYS A CA 1
ATOM 1835 C C . CYS A 1 217 ? 3.072 -7.584 6.123 1.00 93.75 217 CYS A C 1
ATOM 1837 O O . CYS A 1 217 ? 3.085 -8.009 7.277 1.00 93.75 217 CYS A O 1
ATOM 1839 N N . GLY A 1 218 ? 3.305 -6.300 5.824 1.00 94.38 218 GLY A N 1
ATOM 1840 C CA . GLY A 1 218 ? 3.624 -5.268 6.814 1.00 94.38 218 GLY A CA 1
ATOM 1841 C C . GLY A 1 218 ? 5.039 -4.703 6.681 1.00 94.38 218 GLY A C 1
ATOM 1842 O O . GLY A 1 218 ? 5.678 -4.826 5.635 1.00 94.38 218 GLY A O 1
ATOM 1843 N N . SER A 1 219 ? 5.526 -4.049 7.740 1.00 93.56 219 SER A N 1
ATOM 1844 C CA . SER A 1 219 ? 6.811 -3.329 7.725 1.00 93.56 219 SER A CA 1
ATOM 1845 C C . SER A 1 219 ? 8.042 -4.166 8.084 1.00 93.56 219 SER A C 1
ATOM 1847 O O . SER A 1 219 ? 9.124 -3.603 8.256 1.00 93.56 219 SER A O 1
ATOM 1849 N N . ALA A 1 220 ? 7.920 -5.491 8.193 1.00 92.38 220 ALA A N 1
ATOM 1850 C CA . ALA A 1 220 ? 9.097 -6.341 8.350 1.00 92.38 220 ALA A CA 1
ATOM 1851 C C . ALA A 1 220 ? 9.969 -6.288 7.087 1.00 92.38 220 ALA A C 1
ATOM 1853 O O . ALA A 1 220 ? 9.456 -6.223 5.967 1.00 92.38 220 ALA A O 1
ATOM 1854 N N . LEU A 1 221 ? 11.294 -6.308 7.238 1.00 89.81 221 LEU A N 1
ATOM 1855 C CA . LEU A 1 221 ? 12.202 -6.181 6.089 1.00 89.81 221 LEU A CA 1
ATOM 1856 C C . LEU A 1 221 ? 12.064 -7.370 5.129 1.00 89.81 221 LEU A C 1
ATOM 1858 O O . LEU A 1 221 ? 12.129 -7.207 3.910 1.00 89.81 221 LEU A O 1
ATOM 1862 N N . GLU A 1 222 ? 11.774 -8.545 5.677 1.00 88.69 222 GLU A N 1
ATOM 1863 C CA . GLU A 1 222 ? 11.475 -9.778 4.957 1.00 88.69 222 GLU A CA 1
ATOM 1864 C C . GLU A 1 222 ? 10.243 -9.643 4.048 1.00 88.69 222 GLU A C 1
ATOM 1866 O O . GLU A 1 222 ? 10.188 -10.281 2.999 1.00 88.69 222 GLU A O 1
ATOM 1871 N N . CYS A 1 223 ? 9.285 -8.767 4.380 1.00 89.75 223 CYS A N 1
ATOM 1872 C CA . CYS A 1 223 ? 8.098 -8.500 3.555 1.00 89.75 223 CYS A CA 1
ATOM 1873 C C . CYS A 1 223 ? 8.413 -7.840 2.206 1.00 89.75 223 CYS A C 1
ATOM 1875 O O . CYS A 1 223 ? 7.565 -7.810 1.311 1.00 89.75 223 CYS A O 1
ATOM 1877 N N . SER A 1 224 ? 9.603 -7.256 2.078 1.00 85.75 224 SER A N 1
ATOM 1878 C CA . SER A 1 224 ? 10.081 -6.588 0.864 1.00 85.75 224 SER A CA 1
ATOM 1879 C C . SER A 1 224 ? 11.140 -7.417 0.120 1.00 85.75 224 SER A C 1
ATOM 1881 O O . SER A 1 224 ? 11.718 -6.935 -0.855 1.00 85.75 224 SER A O 1
ATOM 1883 N N . GLN A 1 225 ? 11.410 -8.649 0.573 1.00 83.25 225 GLN A N 1
ATOM 1884 C CA . GLN A 1 225 ? 12.297 -9.598 -0.100 1.00 83.25 225 GLN A CA 1
ATOM 1885 C C . GLN A 1 225 ? 11.512 -10.411 -1.135 1.00 83.25 225 GLN A C 1
ATOM 1887 O O . GLN A 1 225 ? 10.519 -11.072 -0.818 1.00 83.25 225 GLN A O 1
ATOM 1892 N N . VAL A 1 226 ? 11.969 -10.380 -2.385 1.00 82.12 226 VAL A N 1
ATOM 1893 C CA . VAL A 1 226 ? 11.342 -11.126 -3.483 1.00 82.12 226 VAL A CA 1
ATOM 1894 C C . VAL A 1 226 ? 11.495 -12.632 -3.237 1.00 82.12 226 VAL A C 1
ATOM 1896 O O . VAL A 1 226 ? 12.574 -13.102 -2.893 1.00 82.12 226 VAL A O 1
ATOM 1899 N N . GLY A 1 227 ? 10.410 -13.396 -3.400 1.00 80.56 227 GLY A N 1
ATOM 1900 C CA . GLY A 1 227 ? 10.421 -14.857 -3.241 1.00 80.56 227 GLY A CA 1
ATOM 1901 C C . GLY A 1 227 ? 10.394 -15.363 -1.791 1.00 80.56 227 GLY A C 1
ATOM 1902 O O . GLY A 1 227 ? 10.472 -16.570 -1.571 1.00 80.56 227 GLY A O 1
ATOM 1903 N N . ASN A 1 228 ? 10.254 -14.485 -0.790 1.00 83.38 228 ASN A N 1
ATOM 1904 C CA . ASN A 1 228 ? 10.219 -14.905 0.610 1.00 83.38 228 ASN A CA 1
ATOM 1905 C C . ASN A 1 228 ? 8.879 -15.585 0.974 1.00 83.38 228 ASN A C 1
ATOM 1907 O O . ASN A 1 228 ? 7.834 -14.942 1.099 1.00 83.38 228 ASN A O 1
ATOM 1911 N N . LEU A 1 229 ? 8.919 -16.904 1.193 1.00 84.75 229 LEU A N 1
ATOM 1912 C CA . LEU A 1 229 ? 7.734 -17.706 1.526 1.00 84.75 229 LEU A CA 1
ATOM 1913 C C . LEU A 1 229 ? 7.104 -17.339 2.876 1.00 84.75 229 LEU A C 1
ATOM 1915 O O . LEU A 1 229 ? 5.883 -17.387 3.009 1.00 84.75 229 LEU A O 1
ATOM 1919 N N . ARG A 1 230 ? 7.899 -16.936 3.874 1.00 87.56 230 ARG A N 1
ATOM 1920 C CA . ARG A 1 230 ? 7.361 -16.513 5.178 1.00 87.56 230 ARG A CA 1
ATOM 1921 C C . ARG A 1 230 ? 6.601 -15.198 5.059 1.00 87.56 230 ARG A C 1
ATOM 1923 O O . ARG A 1 230 ? 5.541 -15.048 5.656 1.00 87.56 230 ARG A O 1
ATOM 1930 N N . ALA A 1 231 ? 7.101 -14.271 4.244 1.00 88.88 231 ALA A N 1
ATOM 1931 C CA . ALA A 1 231 ? 6.404 -13.026 3.947 1.00 88.88 231 ALA A CA 1
ATOM 1932 C C . ALA A 1 231 ? 5.061 -13.271 3.238 1.00 88.88 231 ALA A C 1
ATOM 1934 O O . ALA A 1 231 ? 4.055 -12.647 3.575 1.00 88.88 231 ALA A O 1
ATOM 1935 N N . LEU A 1 232 ? 5.026 -14.217 2.293 1.00 86.94 232 LEU A N 1
ATOM 1936 C CA . LEU A 1 232 ? 3.796 -14.641 1.624 1.00 86.94 232 LEU A CA 1
ATOM 1937 C C . LEU A 1 232 ? 2.766 -15.182 2.617 1.00 86.94 232 LEU A C 1
ATOM 1939 O O . LEU A 1 232 ? 1.619 -14.740 2.620 1.00 86.94 232 LEU A O 1
ATOM 1943 N N . GLN A 1 233 ? 3.170 -16.111 3.477 1.00 88.00 233 GLN A N 1
ATOM 1944 C CA . GLN A 1 233 ? 2.274 -16.694 4.472 1.00 88.00 233 GLN A CA 1
ATOM 1945 C C . GLN A 1 233 ? 1.820 -15.666 5.518 1.00 88.00 233 GLN A C 1
ATOM 1947 O O . GLN A 1 233 ? 0.644 -15.642 5.875 1.00 88.00 233 GLN A O 1
ATOM 1952 N N . GLN A 1 234 ? 2.695 -14.746 5.942 1.00 89.88 234 GLN A N 1
ATOM 1953 C CA . GLN A 1 234 ? 2.308 -13.622 6.797 1.00 89.88 234 GLN A CA 1
ATOM 1954 C C . GLN A 1 234 ? 1.261 -12.732 6.117 1.00 89.88 234 GLN A C 1
ATOM 1956 O O . GLN A 1 234 ? 0.274 -12.370 6.751 1.00 89.88 234 GLN A O 1
ATOM 1961 N N . ALA A 1 235 ? 1.433 -12.401 4.833 1.00 91.38 235 ALA A N 1
ATOM 1962 C CA . ALA A 1 235 ? 0.452 -11.623 4.078 1.00 91.38 235 ALA A CA 1
ATOM 1963 C C . ALA A 1 235 ? -0.902 -12.341 3.987 1.00 91.38 235 ALA A C 1
ATOM 1965 O O . ALA A 1 235 ? -1.930 -11.724 4.263 1.00 91.38 235 ALA A O 1
ATOM 1966 N N . LYS A 1 236 ? -0.905 -13.642 3.652 1.00 88.00 236 LYS A N 1
ATOM 1967 C CA . LYS A 1 236 ? -2.118 -14.481 3.641 1.00 88.00 236 LYS A CA 1
ATOM 1968 C C . LYS A 1 236 ? -2.797 -14.480 5.017 1.00 88.00 236 LYS A C 1
ATOM 1970 O O . LYS A 1 236 ? -4.006 -14.290 5.108 1.00 88.00 236 LYS A O 1
ATOM 1975 N N . SER A 1 237 ? -2.008 -14.606 6.083 1.00 88.81 237 SER A N 1
ATOM 1976 C CA . SER A 1 237 ? -2.497 -14.567 7.461 1.00 88.81 237 SER A CA 1
ATOM 1977 C C . SER A 1 237 ? -3.088 -13.222 7.844 1.00 88.81 237 SER A C 1
ATOM 1979 O O . SER A 1 237 ? -4.178 -13.165 8.406 1.00 88.81 237 SER A O 1
ATOM 1981 N N . ASN A 1 238 ? -2.435 -12.123 7.475 1.00 91.38 238 ASN A N 1
ATOM 1982 C CA . ASN A 1 238 ? -2.929 -10.791 7.788 1.00 91.38 238 ASN A CA 1
ATOM 1983 C C . ASN A 1 238 ? -4.229 -10.481 7.045 1.00 91.38 238 ASN A C 1
ATOM 1985 O O . ASN A 1 238 ? -5.159 -9.946 7.650 1.00 91.38 238 ASN A O 1
ATOM 1989 N N . LEU A 1 239 ? -4.309 -10.857 5.763 1.00 88.56 239 LEU A N 1
ATOM 1990 C CA . LEU A 1 239 ? -5.532 -10.805 4.959 1.00 88.56 239 LEU A CA 1
ATOM 1991 C C . LEU A 1 239 ? -6.679 -11.517 5.674 1.00 88.56 239 LEU A C 1
ATOM 1993 O O . LEU A 1 239 ? -7.719 -10.921 5.943 1.00 88.56 239 LEU A O 1
ATOM 1997 N N . GLU A 1 240 ? -6.442 -12.765 6.054 1.00 85.31 240 GLU A N 1
ATOM 1998 C CA . GLU A 1 240 ? -7.451 -13.621 6.660 1.00 85.31 240 GLU A CA 1
ATOM 1999 C C . GLU A 1 240 ? -7.747 -13.280 8.122 1.00 85.31 240 GLU A C 1
ATOM 2001 O O . GLU A 1 240 ? -8.783 -13.653 8.660 1.00 85.31 240 GLU A O 1
ATOM 2006 N N . ARG A 1 241 ? -6.870 -12.569 8.824 1.00 86.94 241 ARG A N 1
ATOM 2007 C CA . ARG A 1 241 ? -7.143 -12.171 10.204 1.00 86.94 241 ARG A CA 1
ATOM 2008 C C . ARG A 1 241 ? -7.779 -10.806 10.267 1.00 86.94 241 ARG A C 1
ATOM 2010 O O . ARG A 1 241 ? -8.747 -10.674 11.000 1.00 86.94 241 ARG A O 1
ATOM 2017 N N . HIS A 1 242 ? -7.284 -9.814 9.530 1.00 88.88 242 HIS A N 1
ATOM 2018 C CA . HIS A 1 242 ? -7.561 -8.401 9.809 1.00 88.88 242 HIS A CA 1
ATOM 2019 C C . HIS A 1 242 ? -8.327 -7.668 8.704 1.00 88.88 242 HIS A C 1
ATOM 2021 O O . HIS A 1 242 ? -8.933 -6.628 8.986 1.00 88.88 242 HIS A O 1
ATOM 2027 N N . TYR A 1 243 ? -8.334 -8.177 7.469 1.00 88.81 243 TYR A N 1
ATOM 2028 C CA . TYR A 1 243 ? -9.047 -7.521 6.378 1.00 88.81 243 TYR A CA 1
ATOM 2029 C C . TYR A 1 243 ? -10.517 -7.929 6.364 1.00 88.81 243 TYR A C 1
ATOM 2031 O O . TYR A 1 243 ? -10.878 -9.101 6.331 1.00 88.81 243 TYR A O 1
ATOM 2039 N N . SER A 1 244 ? -11.378 -6.916 6.379 1.00 86.00 244 SER A N 1
ATOM 2040 C CA . SER A 1 244 ? -12.818 -7.081 6.206 1.00 86.00 244 SER A CA 1
ATOM 2041 C C . SER A 1 244 ? -13.152 -7.504 4.780 1.00 86.00 244 SER A C 1
ATOM 2043 O O . SER A 1 244 ? -13.948 -8.410 4.567 1.00 86.00 244 SER A O 1
ATOM 2045 N N . VAL A 1 245 ? -12.534 -6.837 3.804 1.00 83.44 245 VAL A N 1
ATOM 2046 C CA . VAL A 1 245 ? -12.690 -7.142 2.383 1.00 83.44 245 VAL A CA 1
ATOM 2047 C C . VAL A 1 245 ? -11.439 -6.744 1.622 1.00 83.44 245 VAL A C 1
ATOM 2049 O O . VAL A 1 245 ? -10.853 -5.686 1.869 1.00 83.44 245 VAL A O 1
ATOM 2052 N N . VAL A 1 246 ? -11.067 -7.579 0.657 1.00 86.75 246 VAL A N 1
ATOM 2053 C CA . VAL A 1 246 ? -10.098 -7.228 -0.374 1.00 86.75 246 VAL A CA 1
ATOM 2054 C C . VAL A 1 246 ? -10.732 -7.477 -1.732 1.00 86.75 246 VAL A C 1
ATOM 2056 O O . VAL A 1 246 ? -11.094 -8.604 -2.055 1.00 86.75 246 VAL A O 1
ATOM 2059 N N . GLY A 1 247 ? -10.924 -6.398 -2.487 1.00 84.62 247 GLY A N 1
ATOM 2060 C CA . GLY A 1 247 ? -11.471 -6.442 -3.839 1.00 84.62 247 GLY A CA 1
ATOM 2061 C C . GLY A 1 247 ? -10.403 -6.743 -4.886 1.00 84.62 247 GLY A C 1
ATOM 2062 O O . GLY A 1 247 ? -9.212 -6.598 -4.621 1.00 84.62 247 GLY A O 1
ATOM 2063 N N . ILE A 1 248 ? -10.832 -7.089 -6.095 1.00 85.94 248 ILE A N 1
ATOM 2064 C CA . ILE A 1 248 ?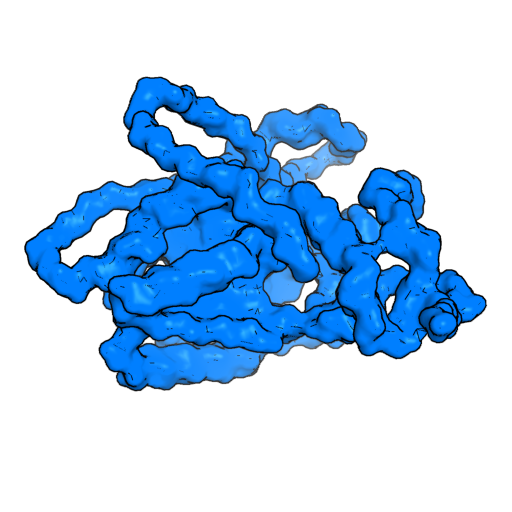 -9.974 -7.266 -7.270 1.00 85.94 248 ILE A CA 1
ATOM 2065 C C . ILE A 1 248 ? -10.267 -6.174 -8.303 1.00 85.94 248 ILE A C 1
ATOM 2067 O O . ILE A 1 248 ? -11.414 -5.824 -8.564 1.00 85.94 248 ILE A O 1
ATOM 2071 N N . MET A 1 249 ? -9.223 -5.614 -8.904 1.00 87.12 249 MET A N 1
ATOM 2072 C CA . MET A 1 249 ? -9.354 -4.515 -9.861 1.00 87.12 249 MET A CA 1
ATOM 2073 C C . MET A 1 249 ? -9.985 -4.969 -11.185 1.00 87.12 249 MET A C 1
ATOM 2075 O O . MET A 1 249 ? -10.743 -4.203 -11.778 1.00 87.12 249 MET A O 1
ATOM 2079 N N . SER A 1 250 ? -9.721 -6.207 -11.618 1.00 85.62 250 SER A N 1
ATOM 2080 C CA . SER A 1 250 ? -10.286 -6.784 -12.848 1.00 85.62 250 SER A CA 1
ATOM 2081 C C . SER A 1 250 ? -11.813 -6.885 -12.820 1.00 85.62 250 SER A C 1
ATOM 2083 O O . SER A 1 250 ? -12.443 -6.835 -13.872 1.00 85.62 250 SER A O 1
ATOM 2085 N N . ASP A 1 251 ? -12.404 -6.976 -11.626 1.00 85.56 251 ASP A N 1
ATOM 2086 C CA . ASP A 1 251 ? -13.846 -6.905 -11.399 1.00 85.56 251 ASP A CA 1
ATOM 2087 C C . ASP A 1 251 ? -14.157 -5.888 -10.291 1.00 85.56 251 ASP A C 1
ATOM 2089 O O . ASP A 1 251 ? -14.644 -6.202 -9.196 1.00 85.56 251 ASP A O 1
ATOM 2093 N N . LEU A 1 252 ? -13.797 -4.631 -10.566 1.00 80.69 252 LEU A N 1
ATOM 2094 C CA . LEU A 1 252 ? -13.982 -3.528 -9.629 1.00 80.69 252 LEU A CA 1
ATOM 2095 C C . LEU A 1 252 ? -15.464 -3.308 -9.292 1.00 80.69 252 LEU A C 1
ATOM 2097 O O . LEU A 1 252 ? -15.792 -2.969 -8.160 1.00 80.69 252 LEU A O 1
ATOM 2101 N N . GLU A 1 253 ? -16.367 -3.521 -10.247 1.00 80.19 253 GLU A N 1
ATOM 2102 C CA . GLU A 1 253 ? -17.806 -3.339 -10.051 1.00 80.19 253 GLU A CA 1
ATOM 2103 C C . GLU A 1 253 ? -18.349 -4.306 -8.991 1.00 80.19 253 GLU A C 1
ATOM 2105 O O . GLU A 1 253 ? -18.977 -3.871 -8.021 1.00 80.19 253 GLU A O 1
ATOM 2110 N N . THR A 1 254 ? -18.048 -5.603 -9.111 1.00 79.25 254 THR A N 1
ATOM 2111 C CA . THR A 1 254 ? -18.413 -6.597 -8.091 1.00 79.25 254 THR A CA 1
ATOM 2112 C C . THR A 1 254 ? -17.697 -6.323 -6.773 1.00 79.25 254 THR A C 1
ATOM 2114 O O . THR A 1 254 ? -18.321 -6.363 -5.710 1.00 79.25 254 THR A O 1
ATOM 2117 N N . SER A 1 255 ? -16.415 -5.952 -6.829 1.00 77.75 255 SER A N 1
ATOM 2118 C CA . SER A 1 255 ? -15.621 -5.616 -5.641 1.00 77.75 255 SER A CA 1
ATOM 2119 C C . SER A 1 255 ? -16.212 -4.453 -4.837 1.00 77.75 255 SER A C 1
ATOM 2121 O O . SER A 1 255 ? -16.180 -4.475 -3.607 1.00 77.75 255 SER A O 1
ATOM 2123 N N . LEU A 1 256 ? -16.793 -3.454 -5.510 1.00 71.69 256 LEU A N 1
ATOM 2124 C CA . LEU A 1 256 ? -17.455 -2.309 -4.877 1.00 71.69 256 LEU A CA 1
ATOM 2125 C C . LEU A 1 256 ? -18.898 -2.605 -4.448 1.00 71.69 256 LEU A C 1
ATOM 2127 O O . LEU A 1 256 ? -19.401 -1.968 -3.521 1.00 71.69 256 LEU A O 1
ATOM 2131 N N . ARG A 1 257 ? -19.568 -3.572 -5.087 1.00 65.88 257 ARG A N 1
ATOM 2132 C CA . ARG A 1 257 ? -20.903 -4.040 -4.678 1.00 65.88 257 ARG A CA 1
ATOM 2133 C C . ARG A 1 257 ? -20.893 -4.809 -3.366 1.00 65.88 257 ARG A C 1
ATOM 2135 O O . ARG A 1 257 ? -21.955 -4.939 -2.751 1.00 65.88 257 ARG A O 1
ATOM 2142 N N . LEU A 1 258 ? -19.734 -5.319 -2.939 1.00 57.53 258 LEU A N 1
ATOM 2143 C CA . LEU A 1 258 ? -19.645 -6.095 -1.713 1.00 57.53 258 LEU A CA 1
ATOM 2144 C C . LEU A 1 258 ? -20.235 -5.307 -0.527 1.00 57.53 258 LEU A C 1
ATOM 2146 O O . LEU A 1 258 ? -19.957 -4.113 -0.361 1.00 57.53 258 LEU A O 1
ATOM 2150 N N . PRO A 1 259 ? -21.048 -5.961 0.325 1.00 49.09 259 PRO A N 1
ATOM 2151 C CA . PRO A 1 259 ? -21.846 -5.298 1.353 1.00 49.09 259 PRO A CA 1
ATOM 2152 C C . PRO A 1 259 ? -21.048 -4.500 2.377 1.00 49.09 259 PRO A C 1
ATOM 2154 O O . PRO A 1 259 ? -21.644 -3.792 3.170 1.00 49.09 259 PRO A O 1
ATOM 2157 N N . LEU A 1 260 ? -19.724 -4.598 2.420 1.00 49.34 260 LEU A N 1
ATOM 2158 C CA . LEU A 1 260 ? -18.919 -3.877 3.398 1.00 49.34 260 LEU A CA 1
ATOM 2159 C C . LEU A 1 260 ? -18.771 -2.395 3.068 1.00 49.34 260 LEU A C 1
ATOM 2161 O O . LEU A 1 260 ? -18.904 -1.569 3.967 1.00 49.34 260 LEU A O 1
ATOM 2165 N N . VAL A 1 261 ? -18.627 -2.036 1.791 1.00 47.16 261 VAL A N 1
ATOM 2166 C CA . VAL A 1 261 ? -18.581 -0.621 1.380 1.00 47.16 261 VAL A CA 1
ATOM 2167 C C . VAL A 1 261 ? -19.954 0.045 1.564 1.00 47.16 261 VAL A C 1
ATOM 2169 O O . VAL A 1 261 ? -20.037 1.230 1.878 1.00 47.16 261 VAL A O 1
ATOM 2172 N N . THR A 1 262 ? -21.044 -0.720 1.436 1.00 45.47 262 THR A N 1
ATOM 2173 C CA . THR A 1 262 ? -22.421 -0.197 1.489 1.00 45.47 262 THR A CA 1
ATOM 2174 C C . THR A 1 262 ? -23.144 -0.388 2.832 1.00 45.47 262 THR A C 1
ATOM 2176 O O . THR A 1 262 ? -24.006 0.425 3.160 1.00 45.47 262 THR A O 1
ATOM 2179 N N . ARG A 1 263 ? -22.823 -1.416 3.638 1.00 46.00 263 ARG A N 1
ATOM 2180 C CA . ARG A 1 263 ? -23.534 -1.764 4.893 1.00 46.00 263 ARG A CA 1
ATOM 2181 C C . ARG A 1 263 ? -22.781 -1.450 6.182 1.00 46.00 263 ARG A C 1
ATOM 2183 O O . ARG A 1 263 ? -23.458 -1.306 7.196 1.00 46.00 263 ARG A O 1
ATOM 2190 N N . LEU A 1 264 ? -21.453 -1.255 6.183 1.00 46.38 264 LEU A N 1
ATOM 2191 C CA . LEU A 1 264 ? -20.734 -0.804 7.398 1.00 46.38 264 LEU A CA 1
ATOM 2192 C C . LEU A 1 264 ? -21.234 0.557 7.918 1.00 46.38 264 LEU A C 1
ATOM 2194 O O . LEU A 1 264 ? -20.959 0.938 9.049 1.00 46.38 264 LEU A O 1
ATOM 2198 N N . ILE A 1 265 ? -22.011 1.263 7.099 1.00 46.44 265 ILE A N 1
ATOM 2199 C CA . ILE A 1 265 ? -22.432 2.644 7.320 1.00 46.44 265 ILE A CA 1
ATOM 2200 C C . ILE A 1 265 ? -23.938 2.740 7.612 1.00 46.44 265 ILE A C 1
ATOM 2202 O O . ILE A 1 265 ? -24.452 3.789 7.988 1.00 46.44 265 ILE A O 1
ATOM 2206 N N . ARG A 1 266 ? -24.669 1.621 7.516 1.00 43.19 266 ARG A N 1
ATOM 2207 C CA . ARG A 1 266 ? -26.108 1.566 7.790 1.00 43.19 266 ARG A CA 1
ATOM 2208 C C . ARG A 1 266 ? -26.376 0.878 9.128 1.00 43.19 266 ARG A C 1
ATOM 2210 O O . ARG A 1 266 ? -27.059 -0.136 9.183 1.00 43.19 266 ARG A O 1
ATOM 2217 N N . GLN A 1 267 ? -25.853 1.441 10.219 1.00 40.28 267 GLN A N 1
ATOM 2218 C CA . GLN A 1 267 ? -26.274 1.082 11.580 1.00 40.28 267 GLN A CA 1
ATOM 2219 C C . GLN A 1 267 ? -27.213 2.143 12.168 1.00 40.28 267 GLN A C 1
ATOM 2221 O O . GLN A 1 267 ? -26.887 2.862 13.106 1.00 40.28 267 GLN A O 1
ATOM 2226 N N . ARG A 1 268 ? -28.425 2.216 11.617 1.00 41.41 268 ARG A N 1
ATOM 2227 C CA . ARG A 1 268 ? -29.622 2.620 12.365 1.00 41.41 268 ARG A CA 1
ATOM 2228 C C . ARG A 1 268 ? -30.743 1.664 11.970 1.00 41.41 268 ARG A C 1
ATOM 2230 O O . ARG A 1 268 ? -31.211 1.713 10.838 1.00 41.41 268 ARG A O 1
ATOM 2237 N N . GLY A 1 269 ? -31.128 0.789 12.900 1.00 35.22 269 GLY A N 1
ATOM 2238 C CA . GLY A 1 269 ? -32.323 -0.053 12.790 1.00 35.22 269 GLY A CA 1
ATOM 2239 C C . GLY A 1 269 ? -32.065 -1.563 12.760 1.00 35.22 269 GLY A C 1
ATOM 2240 O O . GLY A 1 269 ? -32.022 -2.160 11.693 1.00 35.22 269 GLY A O 1
ATOM 2241 N N . GLY A 1 270 ? -31.920 -2.169 13.942 1.00 36.56 270 GLY A N 1
ATOM 2242 C CA . GLY A 1 270 ? -32.669 -3.355 14.397 1.00 36.56 270 GLY A CA 1
ATOM 2243 C C . GLY A 1 270 ? -32.879 -4.610 13.533 1.00 36.56 270 GLY A C 1
ATOM 2244 O O . GLY A 1 270 ? -33.726 -5.409 13.914 1.00 36.56 270 GLY A O 1
ATOM 2245 N N . LEU A 1 271 ? -32.171 -4.850 12.430 1.00 35.88 271 LEU A N 1
ATOM 2246 C CA . LEU A 1 271 ? -32.307 -6.094 11.656 1.00 35.88 271 LEU A CA 1
ATOM 2247 C C . LEU A 1 271 ? -30.960 -6.809 11.532 1.00 35.88 271 LEU A C 1
ATOM 2249 O O . LEU A 1 271 ? -29.977 -6.242 11.055 1.00 35.88 271 LEU A O 1
ATOM 2253 N N . ARG A 1 272 ? -30.926 -8.066 12.001 1.00 32.78 272 ARG A N 1
ATOM 2254 C CA . ARG A 1 272 ? -29.759 -8.961 11.929 1.00 32.78 272 ARG A CA 1
ATOM 2255 C C . ARG A 1 272 ? -29.236 -9.013 10.483 1.00 32.78 272 ARG A C 1
ATOM 2257 O O . ARG A 1 272 ? -30.035 -9.256 9.577 1.00 32.78 272 ARG A O 1
ATOM 2264 N N . PRO A 1 273 ? -27.931 -8.810 10.238 1.00 36.56 273 PRO A N 1
ATOM 2265 C CA . PRO A 1 273 ? -27.397 -8.883 8.885 1.00 36.56 273 PRO A CA 1
ATOM 2266 C C . PRO A 1 273 ? -27.387 -10.341 8.388 1.00 36.56 273 PRO A C 1
ATOM 2268 O O . PRO A 1 273 ? -26.979 -11.228 9.142 1.00 36.56 273 PRO A O 1
ATOM 2271 N N . PRO A 1 274 ? -27.785 -10.616 7.129 1.00 27.91 274 PRO A N 1
ATOM 2272 C CA . PRO A 1 274 ? -27.508 -11.904 6.506 1.00 27.91 274 PRO A CA 1
ATOM 2273 C C . PRO A 1 274 ? -25.997 -12.037 6.236 1.00 27.91 274 PRO A C 1
ATOM 2275 O O . PRO A 1 274 ? -25.314 -11.017 6.063 1.00 27.91 274 PRO A O 1
ATOM 2278 N N . PRO A 1 275 ? -25.462 -13.270 6.188 1.00 25.75 275 PRO A N 1
ATOM 2279 C CA . PRO A 1 275 ? -24.037 -13.511 5.983 1.00 25.75 275 PRO A CA 1
ATOM 2280 C C . PRO A 1 275 ? -23.629 -13.082 4.568 1.00 25.75 275 PRO A C 1
ATOM 2282 O O . PRO A 1 275 ? -24.397 -13.275 3.630 1.00 25.75 275 PRO A O 1
ATOM 2285 N N . LEU A 1 276 ? -22.429 -12.519 4.396 1.00 30.16 276 LEU A N 1
ATOM 2286 C CA . LEU A 1 276 ? -21.820 -12.319 3.072 1.00 30.16 276 LEU A CA 1
ATOM 2287 C C . LEU A 1 276 ? -20.282 -12.438 3.134 1.00 30.16 276 LEU A C 1
ATOM 2289 O O . LEU A 1 276 ? -19.594 -11.490 3.502 1.00 30.16 276 LEU A O 1
ATOM 2293 N N . LEU A 1 277 ? -19.803 -13.676 2.920 1.00 25.80 277 LEU A N 1
ATOM 2294 C CA . LEU A 1 277 ? -18.986 -14.212 1.796 1.00 25.80 277 LEU A CA 1
ATOM 2295 C C . LEU A 1 277 ? -18.407 -13.175 0.786 1.00 25.80 277 LEU A C 1
ATOM 2297 O O . LEU A 1 277 ? -19.136 -12.261 0.420 1.00 25.80 277 LEU A O 1
ATOM 2301 N N . VAL A 1 278 ? -17.200 -13.231 0.188 1.00 26.78 278 VAL A N 1
ATOM 2302 C CA . VAL A 1 278 ? -16.095 -14.208 -0.000 1.00 26.78 278 VAL A CA 1
ATOM 2303 C C . VAL A 1 278 ? -14.807 -13.375 -0.201 1.00 26.78 278 VAL A C 1
ATOM 2305 O O . VAL A 1 278 ? -14.845 -12.392 -0.941 1.00 26.78 278 VAL A O 1
ATOM 2308 N N . VAL A 1 279 ? -13.659 -13.767 0.362 1.00 27.69 279 VAL A N 1
ATOM 2309 C CA . VAL A 1 279 ? -12.346 -13.350 -0.172 1.00 27.69 279 VAL A CA 1
ATOM 2310 C C . VAL A 1 279 ? -11.987 -14.351 -1.266 1.00 27.69 279 VAL A C 1
ATOM 2312 O O . VAL A 1 279 ? -11.756 -15.520 -0.967 1.00 27.69 279 VAL A O 1
ATOM 2315 N N . VAL A 1 280 ? -12.000 -13.935 -2.534 1.00 26.80 280 VAL A N 1
ATOM 2316 C CA . VAL A 1 280 ? -11.537 -14.793 -3.634 1.00 26.80 280 VAL A CA 1
ATOM 2317 C C . VAL A 1 280 ? -10.020 -14.651 -3.714 1.00 26.80 280 VAL A C 1
ATOM 2319 O O . VAL A 1 280 ? -9.504 -13.729 -4.341 1.00 26.80 280 VAL A O 1
ATOM 2322 N N . VAL A 1 281 ? -9.302 -15.550 -3.042 1.00 29.64 281 VAL A N 1
ATOM 2323 C CA . VAL A 1 281 ? -7.899 -15.827 -3.365 1.00 29.64 281 VAL A CA 1
ATOM 2324 C C . VAL A 1 281 ? -7.909 -17.004 -4.329 1.00 29.64 281 VAL A C 1
ATOM 2326 O O . VAL A 1 281 ? -8.245 -18.118 -3.939 1.00 29.64 281 VAL A O 1
ATOM 2329 N N . VAL A 1 282 ? -7.600 -16.747 -5.599 1.00 27.28 282 VAL A N 1
ATOM 2330 C CA . VAL A 1 282 ? -7.385 -17.816 -6.579 1.00 27.28 282 VAL A CA 1
ATOM 2331 C C . VAL A 1 282 ? -6.012 -18.422 -6.293 1.00 27.28 282 VAL A C 1
ATOM 2333 O O . VAL A 1 282 ? -4.997 -17.731 -6.382 1.00 27.28 282 VAL A O 1
ATOM 2336 N N . GLU A 1 283 ? -5.989 -19.697 -5.916 1.00 30.70 283 GLU A N 1
ATOM 2337 C CA . GLU A 1 283 ? -4.804 -20.543 -6.030 1.00 30.70 283 GLU A CA 1
ATOM 2338 C C . GLU A 1 283 ? -4.905 -21.261 -7.374 1.00 30.70 283 GLU A C 1
ATOM 2340 O O . GLU A 1 283 ? -5.777 -22.104 -7.558 1.00 30.70 283 GLU A O 1
ATOM 2345 N N . ASP A 1 284 ? -4.049 -20.901 -8.329 1.00 31.34 284 ASP A N 1
ATOM 2346 C CA . ASP A 1 284 ? -3.868 -21.714 -9.528 1.00 31.34 284 ASP A CA 1
ATOM 2347 C C . ASP A 1 284 ? -2.374 -21.947 -9.775 1.00 31.34 284 ASP A C 1
ATOM 2349 O O . ASP A 1 284 ? -1.640 -21.060 -10.216 1.00 31.34 284 ASP A O 1
ATOM 2353 N N . GLU A 1 285 ? -1.925 -23.161 -9.445 1.00 32.59 285 GLU A N 1
ATOM 2354 C CA . GLU A 1 285 ? -0.568 -23.652 -9.698 1.00 32.59 285 GLU A CA 1
ATOM 2355 C C . GLU A 1 285 ? -0.327 -23.982 -11.189 1.00 32.59 285 GLU A C 1
ATOM 2357 O O . GLU A 1 285 ? 0.820 -24.165 -11.595 1.00 32.59 285 GLU A O 1
ATOM 2362 N N . ALA A 1 286 ? -1.361 -24.016 -12.043 1.00 31.02 286 ALA A N 1
ATOM 2363 C CA . ALA A 1 286 ? -1.240 -24.501 -13.422 1.00 31.02 286 ALA A CA 1
ATOM 2364 C C . ALA A 1 286 ? -0.879 -23.417 -14.461 1.00 31.02 286 ALA A C 1
ATOM 2366 O O . ALA A 1 286 ? -0.386 -23.735 -15.545 1.00 31.02 286 ALA A O 1
ATOM 2367 N N . ALA A 1 287 ? -1.055 -22.126 -14.159 1.00 31.66 287 ALA A N 1
ATOM 2368 C CA . ALA A 1 287 ? -0.787 -21.046 -15.121 1.00 31.66 287 ALA A CA 1
ATOM 2369 C C . ALA A 1 287 ? 0.695 -20.619 -15.212 1.00 31.66 287 ALA A C 1
ATOM 2371 O O . ALA A 1 287 ? 1.067 -19.883 -16.130 1.00 31.66 287 ALA A O 1
ATOM 2372 N N . ALA A 1 288 ? 1.556 -21.112 -14.315 1.00 29.67 288 ALA A N 1
ATOM 2373 C CA . ALA A 1 288 ? 3.002 -20.868 -14.351 1.00 29.67 288 ALA A CA 1
ATOM 2374 C C . ALA A 1 288 ? 3.707 -21.551 -15.546 1.00 29.67 288 ALA A C 1
ATOM 2376 O O . ALA A 1 288 ? 4.825 -21.183 -15.898 1.00 29.67 288 ALA A O 1
ATOM 2377 N N . ALA A 1 289 ? 3.046 -22.503 -16.215 1.00 25.81 289 ALA A N 1
ATOM 2378 C CA . ALA A 1 289 ? 3.626 -23.284 -17.307 1.00 25.81 289 ALA A CA 1
ATOM 2379 C C . ALA A 1 289 ? 3.671 -22.566 -18.676 1.00 25.81 289 ALA A C 1
ATOM 2381 O O . ALA A 1 289 ? 4.295 -23.080 -19.601 1.00 25.81 289 ALA A O 1
ATOM 2382 N N . ALA A 1 290 ? 3.047 -21.392 -18.843 1.00 26.50 290 ALA A N 1
ATOM 2383 C CA . ALA A 1 290 ? 2.880 -20.783 -20.171 1.00 26.50 290 ALA A CA 1
ATOM 2384 C C . ALA A 1 290 ? 3.988 -19.800 -20.611 1.00 26.50 290 ALA A C 1
ATOM 2386 O O . ALA A 1 290 ? 4.022 -19.442 -21.783 1.00 26.50 290 ALA A O 1
ATOM 2387 N N . PHE A 1 291 ? 4.898 -19.365 -19.727 1.00 27.42 291 PHE A N 1
ATOM 2388 C CA . PHE A 1 291 ? 5.885 -18.319 -20.066 1.00 27.42 291 PHE A CA 1
ATOM 2389 C C . PHE A 1 291 ? 7.312 -18.599 -19.574 1.00 27.42 291 PHE A C 1
ATOM 2391 O O . PHE A 1 291 ? 8.010 -17.704 -19.110 1.00 27.42 291 PHE A O 1
ATOM 2398 N N . GLY A 1 292 ? 7.755 -19.850 -19.737 1.00 24.48 292 GLY A N 1
ATOM 2399 C CA . GLY A 1 292 ? 9.162 -20.165 -20.002 1.00 24.48 292 GLY A CA 1
ATOM 2400 C C . GLY A 1 292 ? 10.193 -19.626 -19.010 1.00 24.48 292 GLY A C 1
ATOM 2401 O O . GLY A 1 292 ? 11.048 -18.839 -19.394 1.00 24.48 292 GLY A O 1
ATOM 2402 N N . VAL A 1 293 ? 10.189 -20.135 -17.777 1.00 23.25 293 VAL A N 1
ATOM 2403 C CA . VAL A 1 293 ? 11.417 -20.269 -16.976 1.00 23.25 293 VAL A CA 1
ATOM 2404 C C . VAL A 1 293 ? 11.364 -21.626 -16.276 1.00 23.25 293 VAL A C 1
ATOM 2406 O O . VAL A 1 293 ? 10.720 -21.776 -15.243 1.00 23.25 293 VAL A O 1
ATOM 2409 N N . PHE A 1 294 ? 12.026 -22.633 -16.847 1.00 21.23 294 PHE A N 1
ATOM 2410 C CA . PHE A 1 294 ? 12.330 -23.881 -16.147 1.00 21.23 294 PHE A CA 1
ATOM 2411 C C . PHE A 1 294 ? 13.845 -24.030 -16.012 1.00 21.23 294 PHE A C 1
ATOM 2413 O O . PHE A 1 294 ? 14.548 -24.067 -17.016 1.00 21.23 294 PHE A O 1
ATOM 2420 N N . SER A 1 295 ? 14.325 -24.215 -14.780 1.00 20.84 295 SER A N 1
ATOM 2421 C CA . SER A 1 295 ? 15.226 -25.334 -14.488 1.00 20.84 295 SER A CA 1
ATOM 2422 C C . SER A 1 295 ? 15.194 -25.721 -13.003 1.00 20.84 295 SER A C 1
ATOM 2424 O O . SER A 1 295 ? 15.657 -24.991 -12.134 1.00 20.84 295 SER A O 1
ATOM 2426 N N . VAL A 1 296 ? 14.568 -26.881 -12.784 1.00 25.73 296 VAL A N 1
ATOM 2427 C CA . VAL A 1 296 ? 14.857 -27.982 -11.850 1.00 25.73 296 VAL A CA 1
ATOM 2428 C C . VAL A 1 296 ? 15.201 -27.664 -10.384 1.00 25.73 296 VAL A C 1
ATOM 2430 O O . VAL A 1 296 ? 16.303 -27.253 -10.042 1.00 25.73 296 VAL A O 1
ATOM 2433 N N . GLY A 1 297 ? 14.267 -28.044 -9.500 1.00 28.19 297 GLY A N 1
ATOM 2434 C CA . GLY A 1 297 ? 14.541 -28.398 -8.099 1.00 28.19 297 GLY A CA 1
ATOM 2435 C C . GLY A 1 297 ? 13.765 -27.618 -7.032 1.00 28.19 297 GLY A C 1
ATOM 2436 O O . GLY A 1 297 ? 13.727 -28.049 -5.884 1.00 28.19 297 GLY A O 1
ATOM 2437 N N . GLY A 1 298 ? 13.119 -26.503 -7.383 1.00 27.80 298 GLY A N 1
ATOM 2438 C CA . GLY A 1 298 ? 12.531 -25.569 -6.418 1.00 27.80 298 GLY A CA 1
ATOM 2439 C C . GLY A 1 298 ? 11.057 -25.278 -6.679 1.00 27.80 298 GLY A C 1
ATOM 2440 O O . GLY A 1 298 ? 10.687 -24.812 -7.754 1.00 27.80 298 GLY A O 1
ATOM 2441 N N . ARG A 1 299 ? 10.208 -25.517 -5.674 1.00 23.48 299 ARG A N 1
ATOM 2442 C CA . ARG A 1 299 ? 8.817 -25.044 -5.666 1.00 23.48 299 ARG A CA 1
ATOM 2443 C C . ARG A 1 299 ? 8.802 -23.553 -5.314 1.00 23.48 299 ARG A C 1
ATOM 2445 O O . ARG A 1 299 ? 9.031 -23.182 -4.167 1.00 23.48 299 ARG A O 1
ATOM 2452 N N . LEU A 1 300 ? 8.546 -22.714 -6.313 1.00 24.02 300 LEU A N 1
ATOM 2453 C CA . LEU A 1 300 ? 8.254 -21.287 -6.174 1.00 24.02 300 LEU A CA 1
ATOM 2454 C C . LEU A 1 300 ? 6.736 -21.096 -6.256 1.00 24.02 300 LEU A C 1
ATOM 2456 O O . LEU A 1 300 ? 6.133 -21.366 -7.290 1.00 24.02 300 LEU A O 1
ATOM 2460 N N . SER A 1 301 ? 6.115 -20.624 -5.176 1.00 23.38 301 SER A N 1
ATOM 2461 C CA . SER A 1 301 ? 4.699 -20.246 -5.171 1.00 23.38 301 SER A CA 1
ATOM 2462 C C . SER A 1 301 ? 4.553 -18.801 -5.657 1.00 23.38 301 SER A C 1
ATOM 2464 O O . SER A 1 301 ? 4.854 -17.859 -4.924 1.00 23.38 301 SER A O 1
ATOM 2466 N N . LEU A 1 302 ? 4.093 -18.622 -6.896 1.00 23.59 302 LEU A N 1
ATOM 2467 C CA . LEU A 1 302 ? 3.693 -17.333 -7.463 1.00 23.59 302 LEU A CA 1
ATOM 2468 C C . LEU A 1 302 ? 2.162 -17.226 -7.374 1.00 23.59 302 LEU A C 1
ATOM 2470 O O . LEU A 1 302 ? 1.463 -18.101 -7.873 1.00 23.59 302 LEU A O 1
ATOM 2474 N N . ILE A 1 303 ? 1.622 -16.174 -6.745 1.00 27.89 303 ILE A N 1
ATOM 2475 C CA . ILE A 1 303 ? 0.174 -15.914 -6.799 1.00 27.89 303 ILE A CA 1
ATOM 2476 C C . ILE A 1 303 ? -0.144 -15.367 -8.196 1.00 27.89 303 ILE A C 1
ATOM 2478 O O . ILE A 1 303 ? 0.113 -14.195 -8.477 1.00 27.89 303 ILE A O 1
ATOM 2482 N N . VAL A 1 304 ? -0.701 -16.221 -9.054 1.00 25.17 304 VAL A N 1
ATOM 2483 C CA . VAL A 1 304 ? -1.298 -15.852 -10.342 1.00 25.17 304 VAL A CA 1
ATOM 2484 C C . VAL A 1 304 ? -2.811 -15.792 -10.150 1.00 25.17 304 VAL A C 1
ATOM 2486 O O . VAL A 1 304 ? -3.431 -16.793 -9.807 1.00 25.17 304 VAL A O 1
ATOM 2489 N N . ILE A 1 305 ? -3.421 -14.623 -10.360 1.00 29.92 305 ILE A N 1
ATOM 2490 C CA . ILE A 1 305 ? -4.882 -14.473 -10.316 1.00 29.92 305 ILE A CA 1
ATOM 2491 C C . ILE A 1 305 ? -5.384 -14.494 -11.761 1.00 29.92 305 ILE A C 1
ATOM 2493 O O . ILE A 1 305 ? -5.415 -13.459 -12.423 1.00 29.92 305 ILE A O 1
ATOM 2497 N N . ARG A 1 306 ? -5.761 -15.673 -12.272 1.00 23.00 306 ARG A N 1
ATOM 2498 C CA . ARG A 1 306 ? -6.481 -15.786 -13.551 1.00 23.00 306 ARG A CA 1
ATOM 2499 C C . ARG A 1 306 ? -7.994 -15.800 -13.320 1.00 23.00 306 ARG A C 1
ATOM 2501 O O . ARG A 1 306 ? -8.497 -16.491 -12.443 1.00 23.00 306 ARG A O 1
ATOM 2508 N N . ASN A 1 307 ? -8.706 -15.021 -14.136 1.00 29.66 307 ASN A N 1
ATOM 2509 C CA . ASN A 1 307 ? -10.165 -14.933 -14.171 1.00 29.66 307 ASN A CA 1
ATOM 2510 C C . ASN A 1 307 ? -10.796 -16.275 -14.579 1.00 29.66 307 ASN A C 1
ATOM 2512 O O . ASN A 1 307 ? -10.709 -16.662 -15.744 1.00 29.66 307 ASN A O 1
ATOM 2516 N N . THR A 1 308 ? -11.541 -16.915 -13.681 1.00 24.84 308 THR A N 1
ATOM 2517 C CA . THR A 1 308 ? -12.638 -17.810 -14.074 1.00 24.84 308 THR A CA 1
ATOM 2518 C C . THR A 1 308 ? -13.936 -17.013 -14.076 1.00 24.84 308 THR A C 1
ATOM 2520 O O . THR A 1 308 ? -14.467 -16.639 -13.031 1.00 24.84 308 THR A O 1
ATOM 2523 N N . VAL A 1 309 ? -14.410 -16.709 -15.283 1.00 26.64 309 VAL A N 1
ATOM 2524 C CA . VAL A 1 309 ? -15.704 -16.081 -15.558 1.00 26.64 309 VAL A CA 1
ATOM 2525 C C . VAL A 1 309 ? -16.813 -17.006 -15.051 1.00 26.64 309 VAL A C 1
ATOM 2527 O O . VAL A 1 309 ? -16.986 -18.098 -15.584 1.00 26.64 309 VAL A O 1
ATOM 2530 N N . MET A 1 310 ? -17.570 -16.575 -14.040 1.00 26.16 310 MET A N 1
ATOM 2531 C CA . MET A 1 310 ? -18.851 -17.202 -13.700 1.00 26.16 310 MET A CA 1
ATOM 2532 C C . MET A 1 310 ? -19.937 -16.674 -14.647 1.00 26.16 310 MET A C 1
ATOM 2534 O O . MET A 1 310 ? -20.030 -15.474 -14.913 1.00 26.16 310 MET A O 1
ATOM 2538 N N . ASP A 1 311 ? -20.710 -17.613 -15.182 1.00 26.17 311 ASP A N 1
ATOM 2539 C CA . ASP A 1 311 ? -21.718 -17.481 -16.233 1.00 26.17 311 ASP A CA 1
ATOM 2540 C C . ASP A 1 311 ? -22.716 -16.325 -15.990 1.00 26.17 311 ASP A C 1
ATOM 2542 O O . ASP A 1 311 ? -23.441 -16.279 -14.992 1.00 26.17 311 ASP A O 1
ATOM 2546 N N . LYS A 1 312 ? -22.754 -15.363 -16.923 1.00 33.00 312 LYS A N 1
ATOM 2547 C CA . LYS A 1 312 ? -23.560 -14.127 -16.876 1.00 33.00 312 LYS A CA 1
ATOM 2548 C C . LYS A 1 312 ? -25.021 -14.357 -17.292 1.00 33.00 312 LYS A C 1
ATOM 2550 O O . LYS A 1 312 ? -25.549 -13.634 -18.139 1.00 33.00 312 LYS A O 1
ATOM 2555 N N . ARG A 1 313 ? -25.706 -15.341 -16.710 1.00 27.55 313 ARG A N 1
ATOM 2556 C CA . ARG A 1 313 ? -27.127 -15.612 -17.005 1.00 27.55 313 ARG A CA 1
ATOM 2557 C C . ARG A 1 313 ? -28.009 -15.661 -15.762 1.00 27.55 313 ARG A C 1
ATOM 2559 O O . ARG A 1 313 ? -28.788 -16.582 -15.594 1.00 27.55 313 ARG A O 1
ATOM 2566 N N . ALA A 1 314 ? -27.947 -14.642 -14.914 1.00 32.53 314 ALA A N 1
ATOM 2567 C CA . ALA A 1 314 ? -29.089 -14.263 -14.084 1.00 32.53 314 ALA A CA 1
ATOM 2568 C C . ALA A 1 314 ? -28.865 -12.864 -13.503 1.00 32.53 314 ALA A C 1
ATOM 2570 O O . ALA A 1 314 ? -27.855 -12.620 -12.854 1.00 32.53 314 ALA A O 1
ATOM 2571 N N . LEU A 1 315 ? -29.849 -11.982 -13.695 1.00 34.31 315 LEU A N 1
ATOM 2572 C CA . LEU A 1 315 ? -30.035 -10.710 -12.984 1.00 34.31 315 LEU A CA 1
ATOM 2573 C C . LEU A 1 315 ? -29.074 -9.568 -13.363 1.00 34.31 315 LEU A C 1
ATOM 2575 O O . LEU A 1 315 ? -28.180 -9.190 -12.613 1.00 34.31 315 LEU A O 1
ATOM 2579 N N . MET A 1 316 ? -29.363 -8.913 -14.491 1.00 27.48 316 MET A N 1
ATOM 2580 C CA . MET A 1 316 ? -28.964 -7.522 -14.721 1.00 27.48 316 MET A CA 1
ATOM 2581 C C . MET A 1 316 ? -30.193 -6.656 -15.018 1.00 27.48 316 MET A C 1
ATOM 2583 O O . MET A 1 316 ? -30.855 -6.883 -16.029 1.00 27.48 316 MET A O 1
ATOM 2587 N N . PRO A 1 317 ? -30.470 -5.605 -14.232 1.00 25.59 317 PRO A N 1
ATOM 2588 C CA . PRO A 1 317 ? -30.986 -4.366 -14.785 1.00 25.59 317 PRO A CA 1
ATOM 2589 C C . PRO A 1 317 ? -29.819 -3.649 -15.478 1.00 25.59 317 PRO A C 1
ATOM 2591 O O . PRO A 1 317 ? -28.789 -3.377 -14.860 1.00 25.59 317 PRO A O 1
ATOM 2594 N N . LYS A 1 318 ? -29.967 -3.374 -16.777 1.00 25.56 318 LYS A N 1
ATOM 2595 C CA . LYS A 1 318 ? -29.005 -2.593 -17.564 1.00 25.56 318 LYS A CA 1
ATOM 2596 C C . LYS A 1 318 ? -28.838 -1.206 -16.937 1.00 25.56 318 LYS A C 1
ATOM 2598 O O . LYS A 1 318 ? -29.785 -0.428 -16.916 1.00 25.56 318 LYS A O 1
ATOM 2603 N N . VAL A 1 319 ? -27.630 -0.889 -16.482 1.00 26.09 319 VAL A N 1
ATOM 2604 C CA . VAL A 1 319 ? -27.205 0.494 -16.244 1.00 26.09 319 VAL A CA 1
ATOM 2605 C C . VAL A 1 319 ? -26.261 0.856 -17.382 1.00 26.09 319 VAL A C 1
ATOM 2607 O O . VAL A 1 319 ? -25.128 0.388 -17.440 1.00 26.09 319 VAL A O 1
ATOM 2610 N N . THR A 1 320 ? -26.766 1.630 -18.335 1.00 23.72 320 THR A N 1
ATOM 2611 C CA . THR A 1 320 ? -25.989 2.212 -19.430 1.00 23.72 320 THR A CA 1
ATOM 2612 C C . THR A 1 320 ? -25.305 3.481 -18.933 1.00 23.72 320 THR A C 1
ATOM 2614 O O . THR A 1 320 ? -25.985 4.425 -18.536 1.00 23.72 320 THR A O 1
ATOM 2617 N N . PHE A 1 321 ? -23.973 3.519 -18.966 1.00 25.61 321 PHE A N 1
ATOM 2618 C CA . PHE A 1 321 ? -23.223 4.770 -18.879 1.00 25.61 321 PHE A CA 1
ATOM 2619 C C . PHE A 1 321 ? -23.058 5.329 -20.296 1.00 25.61 321 PHE A C 1
ATOM 2621 O O . PHE A 1 321 ? -22.528 4.642 -21.167 1.00 25.61 321 PHE A O 1
ATOM 2628 N N . SER A 1 322 ? -23.562 6.545 -20.520 1.00 24.33 322 SER A N 1
ATOM 2629 C CA . SER A 1 322 ? -23.383 7.284 -21.774 1.00 24.33 322 SER A CA 1
ATOM 2630 C C . SER A 1 322 ? -21.944 7.806 -21.855 1.00 24.33 322 SER A C 1
ATOM 2632 O O . SER A 1 322 ? -21.467 8.365 -20.862 1.00 24.33 322 SER A O 1
ATOM 2634 N N . PRO A 1 323 ? -21.239 7.637 -22.984 1.00 29.86 323 PRO A N 1
ATOM 2635 C CA . PRO A 1 323 ? -19.923 8.209 -23.184 1.00 29.86 323 PRO A CA 1
ATOM 2636 C C . PRO A 1 323 ? -20.086 9.582 -23.833 1.00 29.86 323 PRO A C 1
ATOM 2638 O O . PRO A 1 323 ? -20.252 9.647 -25.036 1.00 29.86 323 PRO A O 1
ATOM 2641 N N . ASP A 1 324 ? -20.040 10.660 -23.055 1.00 28.64 324 ASP A N 1
ATOM 2642 C CA . ASP A 1 324 ? -19.847 12.006 -23.602 1.00 28.64 324 ASP A CA 1
ATOM 2643 C C . ASP A 1 324 ? -19.148 12.888 -22.567 1.00 28.64 324 ASP A C 1
ATOM 2645 O O . ASP A 1 324 ? -19.732 13.240 -21.544 1.00 28.64 324 ASP A O 1
ATOM 2649 N N . SER A 1 325 ? -17.873 13.191 -22.824 1.00 27.33 325 SER A N 1
ATOM 2650 C CA . SER A 1 325 ? -17.368 14.566 -22.958 1.00 27.33 325 SER A CA 1
ATOM 2651 C C . SER A 1 325 ? -15.834 14.555 -22.986 1.00 27.33 325 SER A C 1
ATOM 2653 O O . SER A 1 325 ? -15.163 14.617 -21.952 1.00 27.33 325 SER A O 1
ATOM 2655 N N . GLU A 1 326 ? -15.286 14.467 -24.197 1.00 30.95 326 GLU A N 1
ATOM 2656 C CA . GLU A 1 326 ? -14.049 15.168 -24.546 1.00 30.95 326 GLU A CA 1
ATOM 2657 C C . GLU A 1 326 ? -14.283 16.694 -24.474 1.00 30.95 326 GLU A C 1
ATOM 2659 O O . GLU A 1 326 ? -15.394 17.163 -24.714 1.00 30.95 326 GLU A O 1
ATOM 2664 N N . GLY A 1 327 ? -13.226 17.462 -24.179 1.00 28.73 327 GLY A N 1
ATOM 2665 C CA . GLY A 1 327 ? -13.211 18.936 -24.150 1.00 28.73 327 GLY A CA 1
ATOM 2666 C C . GLY A 1 327 ? -13.275 19.483 -22.718 1.00 28.73 327 GLY A C 1
ATOM 2667 O O . GLY A 1 327 ? -14.218 19.207 -21.989 1.00 28.73 327 GLY A O 1
ATOM 2668 N N . THR A 1 328 ? -12.308 20.242 -22.199 1.00 29.75 328 THR A N 1
ATOM 2669 C CA . THR A 1 328 ? -11.353 21.198 -22.797 1.00 29.75 328 THR A CA 1
ATOM 2670 C C . THR A 1 328 ? -10.068 21.259 -21.978 1.00 29.75 328 THR A C 1
ATOM 2672 O O . THR A 1 328 ? -10.131 20.958 -20.762 1.00 29.75 328 THR A O 1
#

Organism: Tigriopus californicus (NCBI:txid6832)

Sequence (328 aa):
IALDRDDPNQTFWTLGEILKIQRSVSNDGKPLTKLRPKEYPSLRPDAMTQMCFSPTNRSIPRQRLIYNRVPKCASSTMQSVITFLGLRNNFDYRASNIFWKRLQSTSEERHWIRAVNQEIQGLQRPLVTDRHFYFVDLEQYGSERVNWINIVRDPIERLISEFYYLRHPKRWMNQSRRPSQTWFNLTFNECLQNGLPECMFHLDGNYLRELQLTYFCGSALECSQVGNLRALQQAKSNLERHYSVVGIMSDLETSLRLPLVTRLIRQRGGLRPPPLLVVVVVEDEAAAAAFGVFSVGGRLSLIVIRNTVMDKRALMPKVTFSPDSEGT

pLDDT: mean 70.79, std 23.95, range [20.84, 96.62]

Radius of gyration: 21.42 Å; chains: 1; bounding box: 58×56×49 Å

Foldseek 3Di:
DPPPQADPVLDPDDPCNLCVLLLAQDLFFPFPVVDDQLQADAFDPCLVDDDDFDFFFQDDLALEEEELEDPQQCVVVVLVLLVVCCVVLVAEEDEDPNRHCAADTPVRLVVVLVVVVVCRVPDPGRYYYYYNYADRDQVVVVHDAGAYEYEDEFQVVSLQSVQLVSLDVVSCPPGSHDHDPCSSPDHLVNCVVVVPSSNDDDQPQRGFDDGPLRRQLHNRSLLRHPQRSSSNSSSVVSCRNHYSYYHYSVCVVVSCVFCCVPPSSPPDDDDDDDTDTDHDQDQDPPVVPPDDDDDDDDDGRDRGDDDDDDDPPDDDDDDDDDDDDDDD

InterPro domains:
  IPR005331 Sulfotransferase [PF03567] (61-251)
  IPR007734 Heparan sulphate 2-O-sulfotransferase [PTHR12129] (57-258)
  IPR027417 P-loop containing nucleoside triphosphate hydrolase [G3DSA:3.40.50.300] (61-260)
  IPR027417 P-loop containing nucleoside triphosphate hydrolase [SSF52540] (60-208)